Protein AF-0000000084924300 (afdb_homodimer)

Structure (mmCIF, N/CA/C/O backbone):
data_AF-0000000084924300-model_v1
#
loop_
_entity.id
_entity.type
_entity.pdbx_description
1 polymer 'NUDIX hydrolase'
#
loop_
_atom_site.group_PDB
_atom_site.id
_atom_site.type_symbol
_atom_site.label_atom_id
_atom_site.label_alt_id
_atom_site.label_comp_id
_atom_site.label_asym_id
_atom_site.label_entity_id
_atom_site.label_seq_id
_atom_site.pdbx_PDB_ins_code
_atom_site.Cartn_x
_atom_site.Cartn_y
_atom_site.Cartn_z
_atom_site.occupancy
_atom_site.B_iso_or_equiv
_atom_site.auth_seq_id
_atom_site.auth_comp_id
_atom_site.auth_asym_id
_atom_site.auth_atom_id
_atom_site.pdbx_PDB_model_num
ATOM 1 N N . MET A 1 1 ? 0.636 9.25 22.719 1 33.5 1 MET A N 1
ATOM 2 C CA . MET A 1 1 ? 1.332 8.766 21.531 1 33.5 1 MET A CA 1
ATOM 3 C C . MET A 1 1 ? 1.73 7.301 21.703 1 33.5 1 MET A C 1
ATOM 5 O O . MET A 1 1 ? 2.578 6.977 22.531 1 33.5 1 MET A O 1
ATOM 9 N N . SER A 1 2 ? 1.053 6.363 21.688 1 38.22 2 SER A N 1
ATOM 10 C CA . SER A 1 2 ? 1.502 5.012 22 1 38.22 2 SER A CA 1
ATOM 11 C C . SER A 1 2 ? 2.891 4.746 21.422 1 38.22 2 SER A C 1
ATOM 13 O O . SER A 1 2 ? 3.162 5.055 20.266 1 38.22 2 SER A O 1
ATOM 15 N N . THR A 1 3 ? 3.904 4.734 22.141 1 43.88 3 THR A N 1
ATOM 16 C CA . THR A 1 3 ? 5.348 4.566 22.031 1 43.88 3 THR A CA 1
ATOM 17 C C . THR A 1 3 ? 5.691 3.59 20.906 1 43.88 3 THR A C 1
ATOM 19 O O . THR A 1 3 ? 6.859 3.258 20.703 1 43.88 3 THR A O 1
ATOM 22 N N . HIS A 1 4 ? 4.879 2.398 20.656 1 53.84 4 HIS A N 1
ATOM 23 C CA . HIS A 1 4 ? 5.426 1.103 20.266 1 53.84 4 HIS A CA 1
ATOM 24 C C . HIS A 1 4 ? 5.777 1.069 18.781 1 53.84 4 HIS A C 1
ATOM 26 O O . HIS A 1 4 ? 4.918 0.806 17.953 1 53.84 4 HIS A O 1
ATOM 32 N N . ASP A 1 5 ? 6.809 1.787 18.578 1 69.75 5 ASP A N 1
ATOM 33 C CA . ASP A 1 5 ? 7.602 1.778 17.344 1 69.75 5 ASP A CA 1
ATOM 34 C C . ASP A 1 5 ? 7.805 0.354 16.844 1 69.75 5 ASP A C 1
ATOM 36 O O . ASP A 1 5 ? 8.766 0.082 16.109 1 69.75 5 ASP A O 1
ATOM 40 N N . SER A 1 6 ? 6.941 -0.448 17.344 1 84.62 6 SER A N 1
ATOM 41 C CA . SER A 1 6 ? 7.164 -1.834 16.953 1 84.62 6 SER A CA 1
ATOM 42 C C . SER A 1 6 ? 6.34 -2.193 15.719 1 84.62 6 SER A C 1
ATOM 44 O O . SER A 1 6 ? 5.184 -1.782 15.594 1 84.62 6 SER A O 1
ATOM 46 N N . PRO A 1 7 ? 6.949 -2.889 14.914 1 87.69 7 PRO A N 1
ATOM 47 C CA . PRO A 1 7 ? 6.18 -3.355 13.758 1 87.69 7 PRO A CA 1
ATOM 48 C C . PRO A 1 7 ? 4.961 -4.184 14.156 1 87.69 7 PRO A C 1
ATOM 50 O O . PRO A 1 7 ? 5.047 -5.02 15.062 1 87.69 7 PRO A O 1
ATOM 53 N N . VAL A 1 8 ? 3.848 -3.914 13.445 1 89.44 8 VAL A N 1
ATOM 54 C CA . VAL A 1 8 ? 2.656 -4.664 13.828 1 89.44 8 VAL A CA 1
ATOM 55 C C . VAL A 1 8 ? 1.998 -5.258 12.586 1 89.44 8 VAL A C 1
ATOM 57 O O . VAL A 1 8 ? 0.941 -5.887 12.68 1 89.44 8 VAL A O 1
ATOM 60 N N . HIS A 1 9 ? 2.6 -5.129 11.43 1 94 9 HIS A N 1
ATOM 61 C CA . HIS A 1 9 ? 1.961 -5.621 10.211 1 94 9 HIS A CA 1
ATOM 62 C C . HIS A 1 9 ? 2.893 -6.543 9.438 1 94 9 HIS A C 1
ATOM 64 O O . HIS A 1 9 ? 4.109 -6.34 9.422 1 94 9 HIS A O 1
ATOM 70 N N . ILE A 1 10 ? 2.285 -7.496 8.875 1 95.25 10 ILE A N 1
ATOM 71 C CA . ILE A 1 10 ? 2.893 -8.227 7.77 1 95.25 10 ILE A CA 1
ATOM 72 C C . ILE A 1 10 ? 2.537 -7.539 6.449 1 95.25 10 ILE A C 1
ATOM 74 O O . ILE A 1 10 ? 1.396 -7.117 6.25 1 95.25 10 ILE A O 1
ATOM 78 N N . VAL A 1 11 ? 3.475 -7.379 5.586 1 96.81 11 VAL A N 1
ATOM 79 C CA . VAL A 1 11 ? 3.213 -6.832 4.258 1 96.81 11 VAL A CA 1
ATOM 80 C C . VAL A 1 11 ? 3.375 -7.93 3.207 1 96.81 11 VAL A C 1
ATOM 82 O O . VAL A 1 11 ? 4.371 -8.656 3.211 1 96.81 11 VAL A O 1
ATOM 85 N N . VAL A 1 12 ? 2.367 -8.047 2.381 1 97.44 12 VAL A N 1
ATOM 86 C CA . VAL A 1 12 ? 2.35 -9.047 1.32 1 97.44 12 VAL A CA 1
ATOM 87 C C . VAL A 1 12 ? 2.189 -8.359 -0.035 1 97.44 12 VAL A C 1
ATOM 89 O O . VAL A 1 12 ? 1.492 -7.352 -0.148 1 97.44 12 VAL A O 1
ATOM 92 N N . VAL A 1 13 ? 2.859 -8.906 -1.002 1 98.38 13 VAL A N 1
ATOM 93 C CA . VAL A 1 13 ? 2.674 -8.453 -2.377 1 98.38 13 VAL A CA 1
ATOM 94 C C . VAL A 1 13 ? 2.266 -9.625 -3.26 1 98.38 13 VAL A C 1
ATOM 96 O O . VAL A 1 13 ? 2.703 -10.758 -3.041 1 98.38 13 VAL A O 1
ATOM 99 N N . GLY A 1 14 ? 1.393 -9.367 -4.199 1 98.38 14 GLY A N 1
ATOM 100 C CA . GLY A 1 14 ? 0.968 -10.336 -5.195 1 98.38 14 GLY A CA 1
ATOM 101 C C . GLY A 1 14 ? 0.693 -9.719 -6.551 1 98.38 14 GLY A C 1
ATOM 102 O O . GLY A 1 14 ? 0.642 -8.492 -6.68 1 98.38 14 GLY A O 1
ATOM 103 N N . CYS A 1 15 ? 0.548 -10.586 -7.555 1 98.31 15 CYS A N 1
ATOM 104 C CA . CYS A 1 15 ? 0.287 -9.984 -8.859 1 98.31 15 CYS A CA 1
ATOM 105 C C . CYS A 1 15 ? -0.467 -10.953 -9.766 1 98.31 15 CYS A C 1
ATOM 107 O O . CYS A 1 15 ? -0.275 -12.164 -9.68 1 98.31 15 CYS A O 1
ATOM 109 N N . LEU A 1 16 ? -1.29 -10.383 -10.547 1 98.81 16 LEU A N 1
ATOM 110 C CA . LEU A 1 16 ? -1.882 -11.062 -11.695 1 98.81 16 LEU A CA 1
ATOM 111 C C . LEU A 1 16 ? -0.973 -10.953 -12.914 1 98.81 16 LEU A C 1
ATOM 113 O O . LEU A 1 16 ? -0.741 -9.859 -13.43 1 98.81 16 LEU A O 1
ATOM 117 N N . ILE A 1 17 ? -0.487 -12.023 -13.352 1 98.88 17 ILE A N 1
ATOM 118 C CA . ILE A 1 17 ? 0.462 -12.07 -14.461 1 98.88 17 ILE A CA 1
ATOM 119 C C . ILE A 1 17 ? -0.244 -12.555 -15.727 1 98.88 17 ILE A C 1
ATOM 121 O O . ILE A 1 17 ? -0.905 -13.594 -15.719 1 98.88 17 ILE A O 1
ATOM 125 N N . ARG A 1 18 ? -0.077 -11.828 -16.781 1 98.81 18 ARG A N 1
ATOM 126 C CA . ARG A 1 18 ? -0.65 -12.219 -18.062 1 98.81 18 ARG A CA 1
ATOM 127 C C . ARG A 1 18 ? 0.443 -12.562 -19.062 1 98.81 18 ARG A C 1
ATOM 129 O O . ARG A 1 18 ? 1.481 -11.898 -19.109 1 98.81 18 ARG A O 1
ATOM 136 N N . ASN A 1 19 ? 0.17 -13.547 -19.891 1 98.5 19 ASN A N 1
ATOM 137 C CA . ASN A 1 19 ? 1.084 -13.844 -20.984 1 98.5 19 ASN A CA 1
ATOM 138 C C . ASN A 1 19 ? 0.568 -13.289 -22.312 1 98.5 19 ASN A C 1
ATOM 140 O O . ASN A 1 19 ? -0.444 -12.586 -22.344 1 98.5 19 ASN A O 1
ATOM 144 N N . GLY A 1 20 ? 1.307 -13.539 -23.344 1 97.44 20 GLY A N 1
ATOM 145 C CA . GLY A 1 20 ? 1.008 -12.984 -24.656 1 97.44 20 GLY A CA 1
ATOM 146 C C . GLY A 1 20 ? -0.315 -13.461 -25.219 1 97.44 20 GLY A C 1
ATOM 147 O O . GLY A 1 20 ? -0.863 -12.852 -26.141 1 97.44 20 GLY A O 1
ATOM 148 N N . LEU A 1 21 ? -0.909 -14.539 -24.734 1 97.81 21 LEU A N 1
ATOM 149 C CA . LEU A 1 21 ? -2.168 -15.094 -25.203 1 97.81 21 LEU A CA 1
ATOM 150 C C . LEU A 1 21 ? -3.34 -14.578 -24.375 1 97.81 21 LEU A C 1
ATOM 152 O O . LEU A 1 21 ? -4.488 -14.977 -24.594 1 97.81 21 LEU A O 1
ATOM 156 N N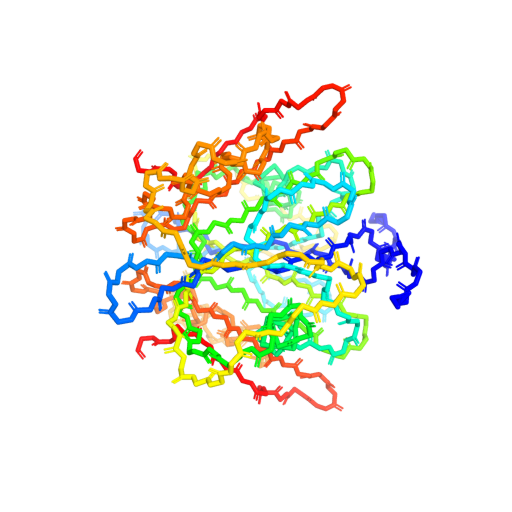 . GLY A 1 22 ? -3.035 -13.781 -23.344 1 97.56 22 GLY A N 1
ATOM 157 C CA . GLY A 1 22 ? -4.082 -13.234 -22.5 1 97.56 22 GLY A CA 1
ATOM 158 C C . GLY A 1 22 ? -4.438 -14.133 -21.328 1 97.56 22 GLY A C 1
ATOM 159 O O . GLY A 1 22 ? -5.367 -13.844 -20.578 1 97.56 22 GLY A O 1
ATOM 160 N N . GLU A 1 23 ? -3.713 -15.172 -21.156 1 98.69 23 GLU A N 1
ATOM 161 C CA . GLU A 1 23 ? -3.943 -16.062 -20.031 1 98.69 23 GLU A CA 1
ATOM 162 C C . GLU A 1 23 ? -3.32 -15.523 -18.75 1 98.69 23 GLU A C 1
ATOM 164 O O . GLU A 1 23 ? -2.387 -14.719 -18.797 1 98.69 23 GLU A O 1
ATOM 169 N N . ILE A 1 24 ? -3.867 -16.031 -17.641 1 98.81 24 ILE A N 1
ATOM 170 C CA . ILE A 1 24 ? -3.352 -15.562 -16.359 1 98.81 24 ILE A CA 1
ATOM 171 C C . ILE A 1 24 ? -2.656 -16.719 -15.641 1 98.81 24 ILE A C 1
ATOM 173 O O . ILE A 1 24 ? -3.057 -17.875 -15.773 1 98.81 24 ILE A O 1
ATOM 177 N N . LEU A 1 25 ? -1.643 -16.391 -14.859 1 98.81 25 LEU A N 1
ATOM 178 C CA . LEU A 1 25 ? -0.867 -17.391 -14.133 1 98.81 25 LEU A CA 1
ATOM 179 C C . LEU A 1 25 ? -1.417 -17.578 -12.719 1 98.81 25 LEU A C 1
ATOM 181 O O . LEU A 1 25 ? -1.56 -16.609 -11.969 1 98.81 25 LEU A O 1
ATOM 185 N N . LEU A 1 26 ? -1.758 -18.797 -12.414 1 98.75 26 LEU A N 1
ATOM 186 C CA . LEU A 1 26 ? -2.154 -19.141 -11.055 1 98.75 26 LEU A CA 1
ATOM 187 C C . LEU A 1 26 ? -1.24 -20.219 -10.484 1 98.75 26 LEU A C 1
ATOM 189 O O . LEU A 1 26 ? -0.659 -21.016 -11.234 1 98.75 26 LEU A O 1
ATOM 193 N N . ILE A 1 27 ? -1.096 -20.188 -9.219 1 98.62 27 ILE A N 1
ATOM 194 C CA . ILE A 1 27 ? -0.377 -21.219 -8.477 1 98.62 27 ILE A CA 1
ATOM 195 C C . ILE A 1 27 ? -1.325 -21.906 -7.5 1 98.62 27 ILE A C 1
ATOM 197 O O . ILE A 1 27 ? -2.309 -21.312 -7.055 1 98.62 27 ILE A O 1
ATOM 201 N N . ARG A 1 28 ? -1.019 -23.125 -7.168 1 97.69 28 ARG A N 1
ATOM 202 C CA . ARG A 1 28 ? -1.729 -23.828 -6.102 1 97.69 28 ARG A CA 1
ATOM 203 C C . ARG A 1 28 ? -0.877 -23.906 -4.836 1 97.69 28 ARG A C 1
ATOM 205 O O . ARG A 1 28 ? 0.058 -24.703 -4.758 1 97.69 28 ARG A O 1
ATOM 212 N N . HIS A 1 29 ? -1.227 -23.016 -3.871 1 95.19 29 HIS A N 1
ATOM 213 C CA . HIS A 1 29 ? -0.552 -23.109 -2.582 1 95.19 29 HIS A CA 1
ATOM 214 C C . HIS A 1 29 ? -0.934 -24.406 -1.859 1 95.19 29 HIS A C 1
ATOM 216 O O . HIS A 1 29 ? -2.102 -24.797 -1.865 1 95.19 29 HIS A O 1
ATOM 222 N N . HIS A 1 30 ? -0.036 -25.016 -1.182 1 91.31 30 HIS A N 1
ATOM 223 C CA . HIS A 1 30 ? -0.233 -26.344 -0.583 1 91.31 30 HIS A CA 1
ATOM 224 C C . HIS A 1 30 ? -1.305 -26.297 0.502 1 91.31 30 HIS A C 1
ATOM 226 O O . HIS A 1 30 ? -1.932 -27.312 0.803 1 91.31 30 HIS A O 1
ATOM 232 N N . LYS A 1 31 ? -1.605 -25.172 1.028 1 89.75 31 LYS A N 1
ATOM 233 C CA . LYS A 1 31 ? -2.604 -25.047 2.09 1 89.75 31 LYS A CA 1
ATOM 234 C C . LYS A 1 31 ? -3.811 -24.234 1.625 1 89.75 31 LYS A C 1
ATOM 236 O O . LYS A 1 31 ? -4.953 -24.625 1.879 1 89.75 31 LYS A O 1
ATOM 241 N N . ARG A 1 32 ? -3.637 -23.188 0.848 1 92.06 32 ARG A N 1
ATOM 242 C CA . ARG A 1 32 ? -4.672 -22.203 0.591 1 92.06 32 ARG A CA 1
ATOM 243 C C . ARG A 1 32 ? -5.367 -22.469 -0.741 1 92.06 32 ARG A C 1
ATOM 245 O O . ARG A 1 32 ? -6.414 -21.875 -1.029 1 92.06 32 ARG A O 1
ATOM 252 N N . GLY A 1 33 ? -4.801 -23.391 -1.535 1 95.75 33 GLY A N 1
ATOM 253 C CA . GLY A 1 33 ? -5.391 -23.656 -2.836 1 95.75 33 GLY A CA 1
ATOM 254 C C . GLY A 1 33 ? -4.922 -22.703 -3.918 1 95.75 33 GLY A C 1
ATOM 255 O O . GLY A 1 33 ? -3.824 -22.156 -3.834 1 95.75 33 GLY A O 1
ATOM 256 N N . TRP A 1 34 ? -5.715 -22.578 -4.973 1 98.06 34 TRP A N 1
ATOM 257 C CA . TRP A 1 34 ? -5.348 -21.781 -6.137 1 98.06 34 TRP A CA 1
ATOM 258 C C . TRP A 1 34 ? -5.418 -20.281 -5.824 1 98.06 34 TRP A C 1
ATOM 260 O O . TRP A 1 34 ? -6.387 -19.812 -5.219 1 98.06 34 TRP A O 1
ATOM 270 N N . GLU A 1 35 ? -4.43 -19.578 -6.238 1 98.25 35 GLU A N 1
ATOM 271 C CA . GLU A 1 35 ? -4.332 -18.141 -6.031 1 98.25 35 GLU A CA 1
ATOM 272 C C . GLU A 1 35 ? -3.314 -17.516 -6.98 1 98.25 35 GLU A C 1
ATOM 274 O O . GLU A 1 35 ? -2.615 -18.219 -7.707 1 98.25 35 GLU A O 1
ATOM 279 N N . ILE A 1 36 ? -3.285 -16.219 -6.996 1 98.56 36 ILE A N 1
ATOM 280 C CA . ILE A 1 36 ? -2.215 -15.539 -7.715 1 98.56 36 ILE A CA 1
ATOM 281 C C . ILE A 1 36 ? -0.896 -15.711 -6.965 1 98.56 36 ILE A C 1
ATOM 283 O O . ILE A 1 36 ? -0.888 -15.93 -5.754 1 98.56 36 ILE A O 1
ATOM 287 N N . PRO A 1 37 ? 0.244 -15.672 -7.695 1 98.31 37 PRO A N 1
ATOM 288 C CA . PRO A 1 37 ? 1.514 -15.656 -6.965 1 98.31 37 PRO A CA 1
ATOM 289 C C . PRO A 1 37 ? 1.621 -14.484 -5.996 1 98.31 37 PRO A C 1
ATOM 291 O O . PRO A 1 37 ? 1.279 -13.352 -6.352 1 98.31 37 PRO A O 1
ATOM 294 N N . GLN A 1 38 ? 2.057 -14.766 -4.832 1 97.69 38 GLN A N 1
ATOM 295 C CA . GLN A 1 38 ? 2.176 -13.734 -3.809 1 97.69 38 GLN A CA 1
ATOM 296 C C . GLN A 1 38 ? 3.098 -14.188 -2.68 1 97.69 38 GLN A C 1
ATOM 298 O O . GLN A 1 38 ? 3.373 -15.375 -2.535 1 97.69 38 GLN A O 1
ATOM 303 N N . GLY A 1 39 ? 3.564 -13.172 -1.87 1 96.5 39 GLY A N 1
ATOM 304 C CA . GLY A 1 39 ? 4.395 -13.523 -0.729 1 96.5 39 GLY A CA 1
ATOM 305 C C . GLY A 1 39 ? 4.754 -12.328 0.135 1 96.5 39 GLY A C 1
ATOM 306 O O . GLY A 1 39 ? 4.418 -11.188 -0.199 1 96.5 39 GLY A O 1
ATOM 307 N N . ARG A 1 40 ? 5.477 -12.609 1.198 1 96.44 40 ARG A N 1
ATOM 308 C CA . ARG A 1 40 ? 5.797 -11.594 2.195 1 96.44 40 ARG A CA 1
ATOM 309 C C . ARG A 1 40 ? 6.965 -10.719 1.733 1 96.44 40 ARG A C 1
ATOM 311 O O . ARG A 1 40 ? 7.918 -11.219 1.132 1 96.44 40 ARG A O 1
ATOM 318 N N . VAL A 1 41 ? 6.797 -9.461 2.053 1 96.81 41 VAL A N 1
ATOM 319 C CA . VAL A 1 41 ? 7.922 -8.547 1.884 1 96.81 41 VAL A CA 1
ATOM 320 C C . VAL A 1 41 ? 8.859 -8.648 3.086 1 96.81 41 VAL A C 1
ATOM 322 O O . VAL A 1 41 ? 8.422 -8.5 4.23 1 96.81 41 VAL A O 1
ATOM 325 N N . GLU A 1 42 ? 10.102 -8.914 2.871 1 94.44 42 GLU A N 1
ATOM 326 C CA . GLU A 1 42 ? 11.086 -9 3.951 1 94.44 42 GLU A CA 1
ATOM 327 C C . GLU A 1 42 ? 11.562 -7.617 4.375 1 94.44 42 GLU A C 1
ATOM 329 O O . GLU A 1 42 ? 11.492 -6.664 3.592 1 94.44 42 GLU A O 1
ATOM 334 N N . ALA A 1 43 ? 12.016 -7.551 5.59 1 90.88 43 ALA A N 1
ATOM 335 C CA . ALA A 1 43 ? 12.609 -6.293 6.027 1 90.88 43 ALA A CA 1
ATOM 336 C C . ALA A 1 43 ? 13.82 -5.93 5.16 1 90.88 43 ALA A C 1
ATOM 338 O O . ALA A 1 43 ? 14.633 -6.793 4.824 1 90.88 43 ALA A O 1
ATOM 339 N N . GLY A 1 44 ? 13.867 -4.613 4.715 1 90.19 44 GLY A N 1
ATOM 340 C CA . GLY A 1 44 ? 15.008 -4.16 3.93 1 90.19 44 GLY A CA 1
ATOM 341 C C . GLY A 1 44 ? 14.812 -4.344 2.438 1 90.19 44 GLY A C 1
ATOM 342 O O . GLY A 1 44 ? 15.711 -4.039 1.648 1 90.19 44 GLY A O 1
ATOM 343 N N . GLU A 1 45 ? 13.727 -4.805 2.096 1 93.25 45 GLU A N 1
ATOM 344 C CA . GLU A 1 45 ? 13.406 -5.066 0.695 1 93.25 45 GLU A CA 1
ATOM 345 C C . GLU A 1 45 ? 12.32 -4.129 0.19 1 93.25 45 GLU A C 1
ATOM 347 O O . GLU A 1 45 ? 11.344 -3.869 0.894 1 93.25 45 GLU A O 1
ATOM 352 N N . GLY A 1 46 ? 12.492 -3.582 -1.047 1 94.81 46 GLY A N 1
ATOM 353 C CA . GLY A 1 46 ? 11.398 -2.84 -1.656 1 94.81 46 GLY A CA 1
ATOM 354 C C . GLY A 1 46 ? 10.242 -3.727 -2.088 1 94.81 46 GLY A C 1
ATOM 355 O O . GLY A 1 46 ? 10.43 -4.922 -2.326 1 94.81 46 GLY A O 1
ATOM 356 N N . ILE A 1 47 ? 9.117 -3.156 -2.254 1 95.88 47 ILE A N 1
ATOM 357 C CA . ILE A 1 47 ? 7.922 -3.941 -2.529 1 95.88 47 ILE A CA 1
ATOM 358 C C . ILE A 1 47 ? 8.008 -4.543 -3.93 1 95.88 47 ILE A C 1
ATOM 360 O O . ILE A 1 47 ? 7.578 -5.68 -4.152 1 95.88 47 ILE A O 1
ATOM 364 N N . VAL A 1 48 ? 8.594 -3.854 -4.863 1 96.19 48 VAL A N 1
ATOM 365 C CA . VAL A 1 48 ? 8.695 -4.359 -6.227 1 96.19 48 VAL A CA 1
ATOM 366 C C . VAL A 1 48 ? 9.75 -5.465 -6.293 1 96.19 48 VAL A C 1
ATOM 368 O O . VAL A 1 48 ? 9.57 -6.461 -6.996 1 96.19 48 VAL A O 1
ATOM 371 N N . ASP A 1 49 ? 10.82 -5.25 -5.586 1 96.44 49 ASP A N 1
ATOM 372 C CA . ASP A 1 49 ? 11.836 -6.297 -5.5 1 96.44 49 ASP A CA 1
ATOM 373 C C . ASP A 1 49 ? 11.258 -7.57 -4.887 1 96.44 49 ASP A C 1
ATOM 375 O O . ASP A 1 49 ? 11.523 -8.672 -5.371 1 96.44 49 ASP A O 1
ATOM 379 N N . ALA A 1 50 ? 10.523 -7.398 -3.855 1 97.38 50 ALA A N 1
ATOM 380 C CA . ALA A 1 50 ? 9.859 -8.531 -3.225 1 97.38 50 ALA A CA 1
ATOM 381 C C . ALA A 1 50 ? 8.93 -9.234 -4.203 1 97.38 50 ALA A C 1
ATOM 383 O O . ALA A 1 50 ? 8.891 -10.469 -4.262 1 97.38 50 ALA A O 1
ATOM 384 N N . LEU A 1 51 ? 8.203 -8.445 -4.996 1 98 51 LEU A N 1
ATOM 385 C CA . LEU A 1 51 ? 7.277 -8.992 -5.98 1 98 51 LEU A CA 1
ATOM 386 C C . LEU A 1 51 ? 8.008 -9.883 -6.977 1 98 51 LEU A C 1
ATOM 388 O O . LEU A 1 51 ? 7.609 -11.031 -7.199 1 98 51 LEU A O 1
ATOM 392 N N . ARG A 1 52 ? 9.062 -9.375 -7.484 1 97.94 52 ARG A N 1
ATOM 393 C CA . ARG A 1 52 ? 9.852 -10.133 -8.453 1 97.94 52 ARG A CA 1
ATOM 394 C C . ARG A 1 52 ? 10.414 -11.406 -7.828 1 97.94 52 ARG A C 1
ATOM 396 O O . ARG A 1 52 ? 10.375 -12.477 -8.438 1 97.94 52 ARG A O 1
ATOM 403 N N . ARG A 1 53 ? 10.938 -11.266 -6.664 1 97.56 53 ARG A N 1
ATOM 404 C CA . ARG A 1 53 ? 11.531 -12.406 -5.98 1 97.56 53 ARG A CA 1
ATOM 405 C C . ARG A 1 53 ? 10.492 -13.492 -5.719 1 97.56 53 ARG A C 1
ATOM 407 O O . ARG A 1 53 ? 10.711 -14.664 -6.035 1 97.56 53 ARG A O 1
ATOM 414 N N . GLU A 1 54 ? 9.359 -13.125 -5.121 1 97.5 54 GLU A N 1
ATOM 415 C CA . GLU A 1 54 ? 8.32 -14.086 -4.773 1 97.5 54 GLU A CA 1
ATOM 416 C C . GLU A 1 54 ? 7.773 -14.781 -6.016 1 97.5 54 GLU A C 1
ATOM 418 O O . GLU A 1 54 ? 7.48 -15.977 -5.988 1 97.5 54 GLU A O 1
ATOM 423 N N . VAL A 1 55 ? 7.582 -14.047 -7.121 1 98.12 55 VAL A N 1
ATOM 424 C CA . VAL A 1 55 ? 7.094 -14.648 -8.359 1 98.12 55 VAL A CA 1
ATOM 425 C C . VAL A 1 55 ? 8.109 -15.672 -8.875 1 98.12 55 VAL A C 1
ATOM 427 O O . VAL A 1 55 ? 7.738 -16.797 -9.234 1 98.12 55 VAL A O 1
ATOM 430 N N . ARG A 1 56 ? 9.328 -15.266 -8.867 1 97.75 56 ARG A N 1
ATOM 431 C CA . ARG A 1 56 ? 10.367 -16.188 -9.32 1 97.75 56 ARG A CA 1
ATOM 432 C C . ARG A 1 56 ? 10.406 -17.438 -8.453 1 97.75 56 ARG A C 1
ATOM 434 O O . ARG A 1 56 ? 10.469 -18.562 -8.977 1 97.75 56 ARG A O 1
ATOM 441 N N . GLU A 1 57 ? 10.375 -17.281 -7.168 1 96.88 57 GLU A N 1
ATOM 442 C CA . GLU A 1 57 ? 10.445 -18.391 -6.227 1 96.88 57 GLU A CA 1
ATOM 443 C C . GLU A 1 57 ? 9.258 -19.328 -6.406 1 96.88 57 GLU A C 1
ATOM 445 O O . GLU A 1 57 ? 9.422 -20.562 -6.344 1 96.88 57 GLU A O 1
ATOM 450 N N . GLU A 1 58 ? 8.094 -18.781 -6.68 1 97.56 58 GLU A N 1
ATOM 451 C CA . GLU A 1 58 ? 6.875 -19.578 -6.66 1 97.56 58 GLU A CA 1
ATOM 452 C C . GLU A 1 58 ? 6.551 -20.125 -8.047 1 97.56 58 GLU A C 1
ATOM 454 O O . GLU A 1 58 ? 5.781 -21.078 -8.18 1 97.56 58 GLU A O 1
ATOM 459 N N . THR A 1 59 ? 7.098 -19.484 -9.117 1 98.12 59 THR A N 1
ATOM 460 C CA . THR A 1 59 ? 6.594 -19.844 -10.438 1 98.12 59 THR A CA 1
ATOM 461 C C . THR A 1 59 ? 7.746 -20.125 -11.398 1 98.12 59 THR A C 1
ATOM 463 O O . THR A 1 59 ? 7.547 -20.734 -12.453 1 98.12 59 THR A O 1
ATOM 466 N N . GLY A 1 60 ? 8.938 -19.594 -11.094 1 97.88 60 GLY A N 1
ATOM 467 C CA . GLY A 1 60 ? 10.094 -19.797 -11.961 1 97.88 60 GLY A CA 1
ATOM 468 C C . GLY A 1 60 ? 10.203 -18.75 -13.047 1 97.88 60 GLY A C 1
ATOM 469 O O . GLY A 1 60 ? 11.188 -18.719 -13.789 1 97.88 60 GLY A O 1
ATOM 470 N N . VAL A 1 61 ? 9.266 -17.828 -13.172 1 98.19 61 VAL A N 1
ATOM 471 C CA . VAL A 1 61 ? 9.281 -16.922 -14.305 1 98.19 61 VAL A CA 1
ATOM 472 C C . VAL A 1 61 ? 9.664 -15.516 -13.836 1 98.19 61 VAL A C 1
ATOM 474 O O . VAL A 1 61 ? 9.586 -15.211 -12.641 1 98.19 61 VAL A O 1
ATOM 477 N N . GLU A 1 62 ? 10.062 -14.688 -14.758 1 98.5 62 GLU A N 1
ATOM 478 C CA . GLU A 1 62 ? 10.289 -13.258 -14.57 1 98.5 62 GLU A CA 1
ATOM 479 C C . GLU A 1 62 ? 9.117 -12.445 -15.109 1 98.5 62 GLU A C 1
ATOM 481 O O . GLU A 1 62 ? 8.422 -12.875 -16.031 1 98.5 62 GLU A O 1
ATOM 486 N N . ILE A 1 63 ? 8.992 -11.289 -14.531 1 98.69 63 ILE A N 1
ATOM 487 C CA . ILE A 1 63 ? 7.84 -10.484 -14.93 1 98.69 63 ILE A CA 1
ATOM 488 C C . ILE A 1 63 ? 8.273 -9.047 -15.188 1 98.69 63 ILE A C 1
ATOM 490 O O . ILE A 1 63 ? 9.375 -8.641 -14.797 1 98.69 63 ILE A O 1
ATOM 494 N N . LYS A 1 64 ? 7.469 -8.336 -15.922 1 98.31 64 LYS A N 1
ATOM 495 C CA . LYS A 1 64 ? 7.461 -6.875 -15.984 1 98.31 64 LYS A CA 1
ATOM 496 C C . LYS A 1 64 ? 6.34 -6.293 -15.125 1 98.31 64 LYS A C 1
ATOM 498 O O . LYS A 1 64 ? 5.176 -6.297 -15.531 1 98.31 64 LYS A O 1
ATOM 503 N N . PRO A 1 65 ? 6.75 -5.805 -13.984 1 97.94 65 PRO A N 1
ATOM 504 C CA . PRO A 1 65 ? 5.711 -5.289 -13.094 1 97.94 65 PRO A CA 1
ATOM 505 C C . PRO A 1 65 ? 4.941 -4.117 -13.695 1 97.94 65 PRO A C 1
ATOM 507 O O . PRO A 1 65 ? 5.531 -3.268 -14.367 1 97.94 65 PRO A O 1
ATOM 510 N N . GLY A 1 66 ? 3.633 -4.129 -13.492 1 96.75 66 GLY A N 1
ATOM 511 C CA . GLY A 1 66 ? 2.748 -3.051 -13.898 1 96.75 66 GLY A CA 1
ATOM 512 C C . GLY A 1 66 ? 2.133 -2.307 -12.727 1 96.75 66 GLY A C 1
ATOM 513 O O . GLY A 1 66 ? 2.766 -2.154 -11.68 1 96.75 66 GLY A O 1
ATOM 514 N N . PRO A 1 67 ? 0.982 -1.784 -12.93 1 96.06 67 PRO A N 1
ATOM 515 C CA . PRO A 1 67 ? 0.403 -0.879 -11.93 1 96.06 67 PRO A CA 1
ATOM 516 C C . PRO A 1 67 ? -0.096 -1.611 -10.688 1 96.06 67 PRO A C 1
ATOM 518 O O . PRO A 1 67 ? -0.568 -2.748 -10.789 1 96.06 67 PRO A O 1
ATOM 521 N N . LEU A 1 68 ? 0.017 -0.964 -9.492 1 97.06 68 LEU A N 1
ATOM 522 C CA . LEU A 1 68 ? -0.749 -1.337 -8.312 1 97.06 68 LEU A CA 1
ATOM 523 C C . LEU A 1 68 ? -2.246 -1.196 -8.562 1 97.06 68 LEU A C 1
ATOM 525 O O . LEU A 1 68 ? -2.693 -0.189 -9.117 1 97.06 68 LEU A O 1
ATOM 529 N N . THR A 1 69 ? -3.062 -2.195 -8.164 1 96.19 69 THR A N 1
ATOM 530 C CA . THR A 1 69 ? -4.477 -2.168 -8.508 1 96.19 69 THR A CA 1
ATOM 531 C C . THR A 1 69 ? -5.34 -2.102 -7.25 1 96.19 69 THR A C 1
ATOM 533 O O . THR A 1 69 ? -6.457 -1.581 -7.285 1 96.19 69 THR A O 1
ATOM 536 N N . ALA A 1 70 ? -4.875 -2.684 -6.199 1 97 70 ALA A N 1
ATOM 537 C CA . ALA A 1 70 ? -5.668 -2.73 -4.973 1 97 70 ALA A CA 1
ATOM 538 C C . ALA A 1 70 ? -4.781 -2.932 -3.75 1 97 70 ALA A C 1
ATOM 540 O O . ALA A 1 70 ? -3.719 -3.551 -3.842 1 97 70 ALA A O 1
ATOM 541 N N . VAL A 1 71 ? -5.203 -2.418 -2.678 1 97.81 71 VAL A N 1
ATOM 542 C CA . VAL A 1 71 ? -4.617 -2.625 -1.357 1 97.81 71 VAL A CA 1
ATOM 543 C C . VAL A 1 71 ? -5.656 -3.238 -0.42 1 97.81 71 VAL A C 1
ATOM 545 O O . VAL A 1 71 ? -6.773 -2.732 -0.309 1 97.81 71 VAL A O 1
ATOM 548 N N . TRP A 1 72 ? -5.273 -4.344 0.229 1 97.44 72 TRP A N 1
ATOM 549 C CA . TRP A 1 72 ? -6.156 -5.039 1.157 1 97.44 72 TRP A CA 1
ATOM 550 C C . TRP A 1 72 ? -5.602 -4.992 2.576 1 97.44 72 TRP A C 1
ATOM 552 O O . TRP A 1 72 ? -4.504 -5.492 2.838 1 97.44 72 TRP A O 1
ATOM 562 N N . SER A 1 73 ? -6.352 -4.418 3.443 1 97.06 73 SER A N 1
ATOM 563 C CA . SER A 1 73 ? -6.004 -4.371 4.859 1 97.06 73 SER A CA 1
ATOM 564 C C . SER A 1 73 ? -6.746 -5.441 5.648 1 97.06 73 SER A C 1
ATOM 566 O O . SER A 1 73 ? -7.961 -5.359 5.824 1 97.06 73 SER A O 1
ATOM 568 N N . LYS A 1 74 ? -6.012 -6.418 6.113 1 96.75 74 LYS A N 1
ATOM 569 C CA . LYS A 1 74 ? -6.566 -7.422 7.02 1 96.75 74 LYS A CA 1
ATOM 570 C C . LYS A 1 74 ? -6.547 -6.93 8.461 1 96.75 74 LYS A C 1
ATOM 572 O O . LYS A 1 74 ? -5.477 -6.742 9.047 1 96.75 74 LYS A O 1
ATOM 577 N N . VAL A 1 75 ? -7.711 -6.848 9.031 1 95.75 75 VAL A N 1
ATOM 578 C CA . VAL A 1 75 ? -7.773 -6.266 10.367 1 95.75 75 VAL A CA 1
ATOM 579 C C . VAL A 1 75 ? -7.727 -7.375 11.414 1 95.75 75 VAL A C 1
ATOM 581 O O . VAL A 1 75 ? -7.508 -7.109 12.594 1 95.75 75 VAL A O 1
ATOM 584 N N . SER A 1 76 ? -8 -8.602 11.016 1 95.56 76 SER A N 1
ATOM 585 C CA . SER A 1 76 ? -7.84 -9.742 11.914 1 95.56 76 SER A CA 1
ATOM 586 C C . SER A 1 76 ? -6.367 -10.094 12.102 1 95.56 76 SER A C 1
ATOM 588 O O . SER A 1 76 ? -5.555 -9.891 11.195 1 95.56 76 SER A O 1
ATOM 590 N N . PRO A 1 77 ? -6.012 -10.625 13.242 1 92.44 77 PRO A N 1
ATOM 591 C CA . PRO A 1 77 ? -4.621 -11.039 13.445 1 92.44 77 PRO A CA 1
ATOM 592 C C . PRO A 1 77 ? -4.234 -12.234 12.586 1 92.44 77 PRO A C 1
ATOM 594 O O . PRO A 1 77 ? -5.051 -13.141 12.375 1 92.44 77 PRO A O 1
ATOM 597 N N . PRO A 1 78 ? -2.984 -12.25 12.266 1 93.25 78 PRO A N 1
ATOM 598 C CA . PRO A 1 78 ? -2.012 -11.156 12.273 1 93.25 78 PRO A CA 1
ATOM 599 C C . PRO A 1 78 ? -2.357 -10.055 11.273 1 93.25 78 PRO A C 1
ATOM 601 O O . PRO A 1 78 ? -2.637 -10.344 10.102 1 93.25 78 PRO A O 1
ATOM 604 N N . ALA A 1 79 ? -2.326 -8.812 11.672 1 94 79 ALA A N 1
ATOM 605 C CA . ALA A 1 79 ? -2.613 -7.68 10.797 1 94 79 ALA A CA 1
ATOM 606 C C . ALA A 1 79 ? -1.696 -7.688 9.578 1 94 79 ALA A C 1
ATOM 608 O O . ALA A 1 79 ? -0.485 -7.879 9.703 1 94 79 ALA A O 1
ATOM 609 N N . SER A 1 80 ? -2.312 -7.504 8.414 1 96.25 80 SER A N 1
ATOM 610 C CA . SER A 1 80 ? -1.54 -7.582 7.18 1 96.25 80 SER A CA 1
ATOM 611 C C . SER A 1 80 ? -2.012 -6.543 6.168 1 96.25 80 SER A C 1
ATOM 613 O O . SER A 1 80 ? -3.176 -6.145 6.18 1 96.25 80 SER A O 1
ATOM 615 N N . LEU A 1 81 ? -1.118 -6.105 5.453 1 97.31 81 LEU A N 1
ATOM 616 C CA . LEU A 1 81 ? -1.392 -5.273 4.289 1 97.31 81 LEU A CA 1
ATOM 617 C C . LEU A 1 81 ? -0.957 -5.969 3.006 1 97.31 81 LEU A C 1
ATOM 619 O O . LEU A 1 81 ? 0.211 -6.34 2.859 1 97.31 81 LEU A O 1
ATOM 623 N N . ILE A 1 82 ? -1.892 -6.164 2.096 1 97.81 82 ILE A N 1
ATOM 624 C CA . ILE A 1 82 ? -1.628 -6.875 0.85 1 97.81 82 ILE A CA 1
ATOM 625 C C . ILE A 1 82 ? -1.722 -5.91 -0.329 1 97.81 82 ILE A C 1
ATOM 627 O O . ILE A 1 82 ? -2.764 -5.285 -0.547 1 97.81 82 ILE A O 1
ATOM 631 N N . LEU A 1 83 ? -0.665 -5.754 -1.049 1 98.38 83 LEU A N 1
ATOM 632 C CA . LEU A 1 83 ? -0.626 -4.965 -2.275 1 98.38 83 LEU A CA 1
ATOM 633 C C . LEU A 1 83 ? -0.662 -5.867 -3.504 1 98.38 83 LEU A C 1
ATOM 635 O O . LEU A 1 83 ? 0.172 -6.766 -3.643 1 98.38 83 LEU A O 1
ATOM 639 N N . THR A 1 84 ? -1.6 -5.621 -4.363 1 98.5 84 THR A N 1
ATOM 640 C CA . THR A 1 84 ? -1.735 -6.461 -5.547 1 98.5 84 THR A CA 1
ATOM 641 C C . THR A 1 84 ? -1.482 -5.652 -6.816 1 98.5 84 THR A C 1
ATOM 643 O O . THR A 1 84 ? -1.979 -4.531 -6.953 1 98.5 84 THR A O 1
ATOM 646 N N . PHE A 1 85 ? -0.719 -6.246 -7.723 1 98.5 85 PHE A N 1
ATOM 647 C CA . PHE A 1 85 ? -0.26 -5.594 -8.945 1 98.5 85 PHE A CA 1
ATOM 648 C C . PHE A 1 85 ? -0.701 -6.371 -10.172 1 98.5 85 PHE A C 1
ATOM 650 O O . PHE A 1 85 ? -1.042 -7.555 -10.078 1 98.5 85 PHE A O 1
ATOM 657 N N . LEU A 1 86 ? -0.712 -5.66 -11.305 1 98.19 86 LEU A N 1
ATOM 658 C CA . LEU A 1 86 ? -0.674 -6.336 -12.594 1 98.19 86 LEU A CA 1
ATOM 659 C C . LEU A 1 86 ? 0.764 -6.527 -13.07 1 98.19 86 LEU A C 1
ATOM 661 O O . LEU A 1 86 ? 1.662 -5.793 -12.648 1 98.19 86 LEU A O 1
ATOM 665 N N . ALA A 1 87 ? 0.946 -7.527 -13.867 1 98.62 87 ALA A N 1
ATOM 666 C CA . ALA A 1 87 ? 2.258 -7.734 -14.477 1 98.62 87 ALA A CA 1
ATOM 667 C C . ALA A 1 87 ? 2.135 -8.492 -15.797 1 98.62 87 ALA A C 1
ATOM 669 O O . ALA A 1 87 ? 1.138 -9.18 -16.031 1 98.62 87 ALA A O 1
ATOM 670 N N . ASP A 1 88 ? 3.141 -8.32 -16.578 1 98.69 88 ASP A N 1
ATOM 671 C CA . ASP A 1 88 ? 3.262 -9.109 -17.797 1 98.69 88 ASP A CA 1
ATOM 672 C C . ASP A 1 88 ? 4.352 -10.172 -17.656 1 98.69 88 ASP A C 1
ATOM 674 O O . ASP A 1 88 ? 5.406 -9.914 -17.078 1 98.69 88 ASP A O 1
ATOM 678 N N . TYR A 1 89 ? 4.035 -11.305 -18.203 1 98.69 89 TYR A N 1
ATOM 679 C CA . TYR A 1 89 ? 5.082 -12.312 -18.344 1 98.69 89 TYR A CA 1
ATOM 680 C C . TYR A 1 89 ? 6.242 -11.781 -19.172 1 98.69 89 TYR A C 1
ATOM 682 O O . TYR A 1 89 ? 6.031 -11.156 -20.219 1 98.69 89 TYR A O 1
ATOM 690 N N . ALA A 1 90 ? 7.43 -11.977 -18.719 1 98.5 90 ALA A N 1
ATOM 691 C CA . ALA A 1 90 ? 8.609 -11.516 -19.438 1 98.5 90 ALA A CA 1
ATOM 692 C C . ALA A 1 90 ? 9.367 -12.695 -20.062 1 98.5 90 ALA A C 1
ATOM 694 O O . ALA A 1 90 ? 9.5 -12.773 -21.281 1 98.5 90 ALA A O 1
ATOM 695 N N . GLU A 1 91 ? 9.812 -13.625 -19.172 1 98.19 91 GLU A N 1
ATOM 696 C CA . GLU A 1 91 ? 10.562 -14.797 -19.641 1 98.19 91 GLU A CA 1
ATOM 697 C C . GLU A 1 91 ? 10.586 -15.891 -18.562 1 98.19 91 GLU A C 1
ATOM 699 O O . GLU A 1 91 ? 10.102 -15.688 -17.453 1 98.19 91 GLU A O 1
ATOM 704 N N . GLY A 1 92 ? 11.109 -17.062 -19 1 97.69 92 GLY A N 1
ATOM 705 C CA . GLY A 1 92 ? 11.25 -18.188 -18.078 1 97.69 92 GLY A CA 1
ATOM 706 C C . GLY A 1 92 ? 10.266 -19.297 -18.344 1 97.69 92 GLY A C 1
ATOM 707 O O . GLY A 1 92 ? 9.406 -19.188 -19.219 1 97.69 92 GLY A O 1
ATOM 708 N N . GLU A 1 93 ? 10.516 -20.359 -17.594 1 97.5 93 GLU A N 1
ATOM 709 C CA . GLU A 1 93 ? 9.641 -21.531 -17.656 1 97.5 93 GLU A CA 1
ATOM 710 C C . GLU A 1 93 ? 9.023 -21.828 -16.297 1 97.5 93 GLU A C 1
ATOM 712 O O . GLU A 1 93 ? 9.688 -21.703 -15.266 1 97.5 93 GLU A O 1
ATOM 717 N N . LEU A 1 94 ? 7.781 -22.156 -16.391 1 97.88 94 LEU A N 1
ATOM 718 C CA . LEU A 1 94 ? 7.102 -22.484 -15.141 1 97.88 94 LEU A CA 1
ATOM 719 C C . LEU A 1 94 ? 7.832 -23.609 -14.414 1 97.88 94 LEU A C 1
ATOM 721 O O . LEU A 1 94 ? 8.195 -24.625 -15.023 1 97.88 94 LEU A O 1
ATOM 725 N N . ALA A 1 95 ? 8 -23.453 -13.141 1 97.31 95 ALA A N 1
ATOM 726 C CA . ALA A 1 95 ? 8.664 -24.453 -12.305 1 97.31 95 ALA A CA 1
ATOM 727 C C . ALA A 1 95 ? 7.945 -24.609 -10.969 1 97.31 95 ALA A C 1
ATOM 729 O O . ALA A 1 95 ? 7.949 -23.703 -10.141 1 97.31 95 ALA A O 1
ATOM 730 N N . PRO A 1 96 ? 7.391 -25.766 -10.734 1 94.31 96 PRO A N 1
ATOM 731 C CA . PRO A 1 96 ? 6.746 -25.984 -9.438 1 94.31 96 PRO A CA 1
ATOM 732 C C . PRO A 1 96 ? 7.746 -26.016 -8.281 1 94.31 96 PRO A C 1
ATOM 734 O O . PRO A 1 96 ? 8.945 -26.188 -8.5 1 94.31 96 PRO A O 1
ATOM 737 N N . SER A 1 97 ? 7.289 -25.719 -7.082 1 91.62 97 SER A N 1
ATOM 738 C CA . SER A 1 97 ? 8.055 -25.797 -5.844 1 91.62 97 SER A CA 1
ATOM 739 C C . SER A 1 97 ? 7.27 -26.547 -4.766 1 91.62 97 SER A C 1
ATOM 741 O O . SER A 1 97 ? 6.102 -26.891 -4.965 1 91.62 97 SER A O 1
ATOM 743 N N . ASP A 1 98 ? 7.945 -26.844 -3.656 1 90 98 ASP A N 1
ATOM 744 C CA . ASP A 1 98 ? 7.266 -27.5 -2.545 1 90 98 ASP A CA 1
ATOM 745 C C . ASP A 1 98 ? 6.105 -26.641 -2.033 1 90 98 ASP A C 1
ATOM 747 O O . ASP A 1 98 ? 5.059 -27.172 -1.658 1 90 98 ASP A O 1
ATOM 751 N N . GLU A 1 99 ? 6.23 -25.391 -2.08 1 90.38 99 GLU A N 1
ATOM 752 C CA . GLU A 1 99 ? 5.207 -24.453 -1.616 1 90.38 99 GLU A CA 1
ATOM 753 C C . GLU A 1 99 ? 4.09 -24.312 -2.646 1 90.38 99 GLU A C 1
ATOM 755 O O . GLU A 1 99 ? 2.934 -24.078 -2.287 1 90.38 99 GLU A O 1
ATOM 760 N N . THR A 1 100 ? 4.426 -24.453 -3.848 1 94.88 100 THR A N 1
ATOM 761 C CA . THR A 1 100 ? 3.498 -24.328 -4.965 1 94.88 100 THR A CA 1
ATOM 762 C C . THR A 1 100 ? 3.656 -25.5 -5.934 1 94.88 100 THR A C 1
ATOM 764 O O . THR A 1 100 ? 4.211 -25.344 -7.02 1 94.88 100 THR A O 1
ATOM 767 N N . PRO A 1 101 ? 3.043 -26.609 -5.555 1 95.94 101 PRO A N 1
ATOM 768 C CA . PRO A 1 101 ? 3.279 -27.844 -6.309 1 95.94 101 PRO A CA 1
ATOM 769 C C . PRO A 1 101 ? 2.654 -27.812 -7.699 1 95.94 101 PRO A C 1
ATOM 771 O O . PRO A 1 101 ? 3.061 -28.578 -8.578 1 95.94 101 PRO A O 1
ATOM 774 N N . GLU A 1 102 ? 1.651 -27.016 -7.895 1 97.56 102 GLU A N 1
ATOM 775 C CA . GLU A 1 102 ? 1.005 -26.859 -9.195 1 97.56 102 GLU A CA 1
ATOM 776 C C . GLU A 1 102 ? 0.916 -25.391 -9.602 1 97.56 102 GLU A C 1
ATOM 778 O O . GLU A 1 102 ? 0.738 -24.516 -8.75 1 97.56 102 GLU A O 1
ATOM 783 N N . LEU A 1 103 ? 1.088 -25.188 -10.891 1 98.12 103 LEU A N 1
ATOM 784 C CA . LEU A 1 103 ? 0.884 -23.875 -11.484 1 98.12 103 LEU A CA 1
ATOM 785 C C . LEU A 1 103 ? 0.56 -23.984 -12.969 1 98.12 103 LEU A C 1
ATOM 787 O O . LEU A 1 103 ? 0.824 -25.031 -13.586 1 98.12 103 LEU A O 1
ATOM 791 N N . GLY A 1 104 ? -0.041 -22.922 -13.477 1 98.19 104 GLY A N 1
ATOM 792 C CA . GLY A 1 104 ? -0.406 -22.984 -14.883 1 98.19 104 GLY A CA 1
ATOM 793 C C . GLY A 1 104 ? -1.039 -21.703 -15.391 1 98.19 104 GLY A C 1
ATOM 794 O O . GLY A 1 104 ? -1.368 -20.812 -14.602 1 98.19 104 GLY A O 1
ATOM 795 N N . TRP A 1 105 ? -1.081 -21.641 -16.688 1 98.69 105 TRP A N 1
ATOM 796 C CA . TRP A 1 105 ? -1.787 -20.562 -17.375 1 98.69 105 TRP A CA 1
ATOM 797 C C . TRP A 1 105 ? -3.252 -20.922 -17.594 1 98.69 105 TRP A C 1
ATOM 799 O O . TRP A 1 105 ? -3.562 -22.016 -18.094 1 98.69 105 TRP A O 1
ATOM 809 N N . PHE A 1 106 ? -4.102 -19.984 -17.234 1 98.69 106 PHE A N 1
ATOM 810 C CA . PHE A 1 106 ? -5.539 -20.203 -17.359 1 98.69 106 PHE A CA 1
ATOM 811 C C . PHE A 1 106 ? -6.211 -19.016 -18.031 1 98.69 106 PHE A C 1
ATOM 813 O O . PHE A 1 106 ? -5.727 -17.875 -17.938 1 98.69 106 PHE A O 1
ATOM 820 N N . SER A 1 107 ? -7.387 -19.297 -18.719 1 98.5 107 SER A N 1
ATOM 821 C CA . SER A 1 107 ? -8.234 -18.156 -19.078 1 98.5 107 SER A CA 1
ATOM 822 C C . SER A 1 107 ? -8.766 -17.453 -17.828 1 98.5 107 SER A C 1
ATOM 824 O O . SER A 1 107 ? -8.781 -18.016 -16.75 1 98.5 107 SER A O 1
ATOM 826 N N . GLU A 1 108 ? -9.133 -16.203 -18 1 97.75 108 GLU A N 1
ATOM 827 C CA . GLU A 1 108 ? -9.695 -15.469 -16.875 1 97.75 108 GLU A CA 1
ATOM 828 C C . GLU A 1 108 ? -10.875 -16.219 -16.266 1 97.75 108 GLU A C 1
ATOM 830 O O . GLU A 1 108 ? -10.992 -16.312 -15.031 1 97.75 108 GLU A O 1
ATOM 835 N N . ARG A 1 109 ? -11.688 -16.766 -17.125 1 97.25 109 ARG A N 1
ATOM 836 C CA . ARG A 1 109 ? -12.867 -17.484 -16.672 1 97.25 109 ARG A CA 1
ATOM 837 C C . ARG A 1 109 ? -12.484 -18.719 -15.859 1 97.25 109 ARG A C 1
ATOM 839 O O . ARG A 1 109 ? -12.992 -18.922 -14.758 1 97.25 109 ARG A O 1
ATOM 846 N N . GLU A 1 110 ? -11.656 -19.531 -16.391 1 97.69 110 GLU A N 1
ATOM 847 C CA . GLU A 1 110 ? -11.188 -20.734 -15.703 1 97.69 110 GLU A CA 1
ATOM 848 C C . GLU A 1 110 ? -10.539 -20.375 -14.367 1 97.69 110 GLU A C 1
ATOM 850 O O . GLU A 1 110 ? -10.75 -21.062 -13.367 1 97.69 110 GLU A O 1
ATOM 855 N N . GLY A 1 111 ? -9.719 -19.344 -14.383 1 97.75 111 GLY A N 1
ATOM 856 C CA . GLY A 1 111 ? -9.023 -18.922 -13.18 1 97.75 111 GLY A CA 1
ATOM 857 C C . GLY A 1 111 ? -9.961 -18.562 -12.047 1 97.75 111 GLY A C 1
ATOM 858 O O . GLY A 1 111 ? -9.766 -19 -10.906 1 97.75 111 GLY A O 1
ATOM 859 N N . VAL A 1 112 ? -10.969 -17.766 -12.383 1 97.38 112 VAL A N 1
ATOM 860 C CA . VAL A 1 112 ? -11.922 -17.328 -11.375 1 97.38 112 VAL A CA 1
ATOM 861 C C . VAL A 1 112 ? -12.641 -18.547 -10.789 1 97.38 112 VAL A C 1
ATOM 863 O O . VAL A 1 112 ? -12.898 -18.594 -9.578 1 97.38 112 VAL A O 1
ATOM 866 N N . GLU A 1 113 ? -12.93 -19.547 -11.578 1 97.25 113 GLU A N 1
ATOM 867 C CA . GLU A 1 113 ? -13.617 -20.75 -11.133 1 97.25 113 GLU A CA 1
ATOM 868 C C . GLU A 1 113 ? -12.727 -21.609 -10.242 1 97.25 113 GLU A C 1
ATOM 870 O O . GLU A 1 113 ? -13.203 -22.266 -9.32 1 97.25 113 GLU A O 1
ATOM 875 N N . LEU A 1 114 ? -11.492 -21.578 -10.516 1 97.69 114 LEU A N 1
ATOM 876 C CA . LEU A 1 114 ? -10.523 -22.406 -9.812 1 97.69 114 LEU A CA 1
ATOM 877 C C . LEU A 1 114 ? -10.289 -21.891 -8.391 1 97.69 114 LEU A C 1
ATOM 879 O O . LEU A 1 114 ? -10.078 -22.672 -7.469 1 97.69 114 LEU A O 1
ATOM 883 N N . VAL A 1 115 ? -10.297 -20.578 -8.219 1 97.44 115 VAL A N 1
ATOM 884 C CA . VAL A 1 115 ? -10.008 -19.953 -6.926 1 97.44 115 VAL A CA 1
ATOM 885 C C . VAL A 1 115 ? -11.211 -20.109 -6 1 97.44 115 VAL A C 1
ATOM 887 O O . VAL A 1 115 ? -12.234 -19.453 -6.191 1 97.44 115 VAL A O 1
ATOM 890 N N . ALA A 1 116 ? -11.062 -20.875 -4.973 1 93.38 116 ALA A N 1
ATOM 891 C CA . ALA A 1 116 ? -12.195 -21.281 -4.148 1 93.38 116 ALA A CA 1
ATOM 892 C C . ALA A 1 116 ? -12.375 -20.359 -2.951 1 93.38 116 ALA A C 1
ATOM 894 O O . ALA A 1 116 ? -13.5 -20.031 -2.572 1 93.38 116 ALA A O 1
ATOM 895 N N . HIS A 1 117 ? -11.258 -19.969 -2.33 1 93.12 117 HIS A N 1
ATOM 896 C CA . HIS A 1 117 ? -11.359 -19.156 -1.12 1 93.12 117 HIS A CA 1
ATOM 897 C C . HIS A 1 117 ? -11.938 -17.781 -1.425 1 93.12 117 HIS A C 1
ATOM 899 O O . HIS A 1 117 ? -11.461 -17.094 -2.322 1 93.12 117 HIS A O 1
ATOM 905 N N . PRO A 1 118 ? -12.891 -17.359 -0.702 1 94.5 118 PRO A N 1
ATOM 906 C CA . PRO A 1 118 ? -13.617 -16.125 -1.033 1 94.5 118 PRO A CA 1
ATOM 907 C C . PRO A 1 118 ? -12.703 -14.906 -1.072 1 94.5 118 PRO A C 1
ATOM 909 O O . PRO A 1 118 ? -12.828 -14.062 -1.967 1 94.5 118 PRO A O 1
ATOM 912 N N . VAL A 1 119 ? -11.844 -14.75 -0.122 1 94.62 119 VAL A N 1
ATOM 913 C CA . VAL A 1 119 ? -10.977 -13.578 -0.092 1 94.62 119 VAL A CA 1
ATOM 914 C C . VAL A 1 119 ? -10.047 -13.586 -1.308 1 94.62 119 VAL A C 1
ATOM 916 O O . VAL A 1 119 ? -9.781 -12.539 -1.9 1 94.62 119 VAL A O 1
ATOM 919 N N . THR A 1 120 ? -9.562 -14.734 -1.664 1 96.25 120 THR A N 1
ATOM 920 C CA . THR A 1 120 ? -8.68 -14.867 -2.816 1 96.25 120 THR A CA 1
ATOM 921 C C . THR A 1 120 ? -9.43 -14.578 -4.113 1 96.25 120 THR A C 1
ATOM 923 O O . THR A 1 120 ? -8.883 -13.969 -5.031 1 96.25 120 THR A O 1
ATOM 926 N N . ARG A 1 121 ? -10.617 -15.016 -4.117 1 96.25 121 ARG A N 1
ATOM 927 C CA . ARG A 1 121 ? -11.445 -14.766 -5.289 1 96.25 121 ARG A CA 1
ATOM 928 C C . ARG A 1 121 ? -11.734 -13.273 -5.441 1 96.25 121 ARG A C 1
ATOM 930 O O . ARG A 1 121 ? -11.664 -12.734 -6.551 1 96.25 121 ARG A O 1
ATOM 937 N N . ASP A 1 122 ? -12.094 -12.617 -4.383 1 96.69 122 ASP A N 1
ATOM 938 C CA . ASP A 1 122 ? -12.328 -11.18 -4.426 1 96.69 122 ASP A CA 1
ATOM 939 C C . ASP A 1 122 ? -11.086 -10.43 -4.891 1 96.69 122 ASP A C 1
ATOM 941 O O . ASP A 1 122 ? -11.18 -9.453 -5.645 1 96.69 122 ASP A O 1
ATOM 945 N N . ARG A 1 123 ? -9.945 -10.867 -4.445 1 97.31 123 ARG A N 1
ATOM 946 C CA . ARG A 1 123 ? -8.688 -10.258 -4.871 1 97.31 123 ARG A CA 1
ATOM 947 C C . ARG A 1 123 ? -8.477 -10.43 -6.371 1 97.31 123 ARG A C 1
ATOM 949 O O . ARG A 1 123 ? -8.117 -9.477 -7.066 1 97.31 123 ARG A O 1
ATOM 956 N N . LEU A 1 124 ? -8.711 -11.625 -6.809 1 98.12 124 LEU A N 1
ATOM 957 C CA . LEU A 1 124 ? -8.57 -11.906 -8.234 1 98.12 124 LEU A CA 1
ATOM 958 C C . LEU A 1 124 ? -9.531 -11.047 -9.055 1 98.12 124 LEU A C 1
ATOM 960 O O . LEU A 1 124 ? -9.141 -10.469 -10.07 1 98.12 124 LEU A O 1
ATOM 964 N N . ARG A 1 125 ? -10.734 -10.914 -8.617 1 96.5 125 ARG A N 1
ATOM 965 C CA . ARG A 1 125 ? -11.734 -10.117 -9.328 1 96.5 125 ARG A CA 1
ATOM 966 C C . ARG A 1 125 ? 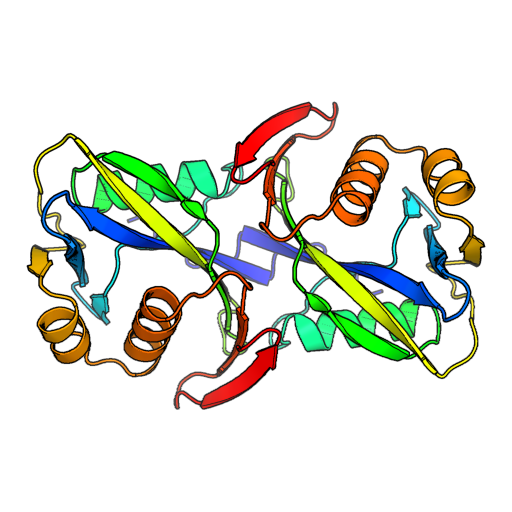-11.336 -8.648 -9.359 1 96.5 125 ARG A C 1
ATOM 968 O O . ARG A 1 125 ? -11.492 -7.98 -10.383 1 96.5 125 ARG A O 1
ATOM 975 N N . ALA A 1 126 ? -10.875 -8.164 -8.234 1 96.19 126 ALA A N 1
ATOM 976 C CA . ALA A 1 126 ? -10.43 -6.77 -8.195 1 96.19 126 ALA A CA 1
ATOM 977 C C . ALA A 1 126 ? -9.32 -6.52 -9.219 1 96.19 126 ALA A C 1
ATOM 979 O O . ALA A 1 126 ? -9.281 -5.465 -9.852 1 96.19 126 ALA A O 1
ATOM 980 N N . LEU A 1 127 ? -8.445 -7.473 -9.359 1 97.75 127 LEU A N 1
ATOM 981 C CA . LEU A 1 127 ? -7.355 -7.375 -10.32 1 97.75 127 LEU A CA 1
ATOM 982 C C . LEU A 1 127 ? -7.883 -7.387 -11.75 1 97.75 127 LEU A C 1
ATOM 984 O O . LEU A 1 127 ? -7.469 -6.574 -12.578 1 97.75 127 LEU A O 1
ATOM 988 N N . LEU A 1 128 ? -8.805 -8.281 -11.992 1 97.19 128 LEU A N 1
ATOM 989 C CA . LEU A 1 128 ? -9.359 -8.445 -13.328 1 97.19 128 LEU A CA 1
ATOM 990 C C . LEU A 1 128 ? -10.188 -7.23 -13.727 1 97.19 128 LEU A C 1
ATOM 992 O O . LEU A 1 128 ? -10.242 -6.867 -14.906 1 97.19 128 LEU A O 1
ATOM 996 N N . ASP A 1 129 ? -10.75 -6.57 -12.773 1 94.56 129 ASP A N 1
ATOM 997 C CA . ASP A 1 129 ? -11.688 -5.48 -13.031 1 94.56 129 ASP A CA 1
ATOM 998 C C . ASP A 1 129 ? -10.977 -4.125 -12.977 1 94.56 129 ASP A C 1
ATOM 1000 O O . ASP A 1 129 ? -11.617 -3.082 -13.148 1 94.56 129 ASP A O 1
ATOM 1004 N N . TYR A 1 130 ? -9.758 -4.094 -12.734 1 93.75 130 TYR A N 1
ATOM 1005 C CA . TYR A 1 130 ? -9.039 -2.836 -12.578 1 93.75 130 TYR A CA 1
ATOM 1006 C C . TYR A 1 130 ? -9.258 -1.935 -13.789 1 93.75 130 TYR A C 1
ATOM 1008 O O . TYR A 1 130 ? -9.023 -2.348 -14.93 1 93.75 130 TYR A O 1
ATOM 1016 N N . SER A 1 131 ? -9.648 -0.65 -13.461 1 89.5 131 SER A N 1
ATOM 1017 C CA . SER A 1 131 ? -9.969 0.292 -14.531 1 89.5 131 SER A CA 1
ATOM 1018 C C . SER A 1 131 ? -9.164 1.576 -14.398 1 89.5 131 SER A C 1
ATOM 1020 O O . SER A 1 131 ? -9.461 2.578 -15.047 1 89.5 131 SER A O 1
ATOM 1022 N N . GLY A 1 132 ? -8.164 1.626 -13.523 1 87.44 132 GLY A N 1
ATOM 1023 C CA . GLY A 1 132 ? -7.32 2.807 -13.453 1 87.44 132 GLY A CA 1
ATOM 1024 C C . GLY A 1 132 ? -7.242 3.404 -12.062 1 87.44 132 GLY A C 1
ATOM 1025 O O . GLY A 1 132 ? -6.34 4.195 -11.773 1 87.44 132 GLY A O 1
ATOM 1026 N N . THR A 1 133 ? -8.172 3.158 -11.211 1 88.38 133 THR A N 1
ATOM 1027 C CA . THR A 1 133 ? -8.148 3.662 -9.844 1 88.38 133 THR A CA 1
ATOM 1028 C C . THR A 1 133 ? -7.844 2.539 -8.852 1 88.38 133 THR A C 1
ATOM 1030 O O . THR A 1 133 ? -8.461 1.472 -8.914 1 88.38 133 THR A O 1
ATOM 1033 N N . VAL A 1 134 ? -6.926 2.834 -7.973 1 94.75 134 VAL A N 1
ATOM 1034 C CA . VAL A 1 134 ? -6.574 1.816 -6.988 1 94.75 134 VAL A CA 1
ATOM 1035 C C . VAL A 1 134 ? -7.676 1.707 -5.938 1 94.75 134 VAL A C 1
ATOM 1037 O O . VAL A 1 134 ? -8.094 2.715 -5.367 1 94.75 134 VAL A O 1
ATOM 1040 N N . ALA A 1 135 ? -8.102 0.513 -5.715 1 95.38 135 ALA A N 1
ATOM 1041 C CA . ALA A 1 135 ? -9.094 0.26 -4.672 1 95.38 135 ALA A CA 1
ATOM 1042 C C . ALA A 1 135 ? -8.422 -0.12 -3.357 1 95.38 135 ALA A C 1
ATOM 1044 O O . ALA A 1 135 ? -7.422 -0.843 -3.35 1 95.38 135 ALA A O 1
ATOM 1045 N N . CYS A 1 136 ? -8.969 0.348 -2.283 1 96.81 136 CYS A N 1
ATOM 1046 C CA . CYS A 1 136 ? -8.539 -0.031 -0.943 1 96.81 136 CYS A CA 1
ATOM 1047 C C . CYS A 1 136 ? -9.664 -0.726 -0.183 1 96.81 136 CYS A C 1
ATOM 1049 O O . CYS A 1 136 ? -10.766 -0.186 -0.066 1 96.81 136 CYS A O 1
ATOM 1051 N N . PHE A 1 137 ? -9.328 -1.897 0.322 1 96.81 137 PHE A N 1
ATOM 1052 C CA . PHE A 1 137 ? -10.32 -2.678 1.055 1 96.81 137 PHE A CA 1
ATOM 1053 C C . PHE A 1 137 ? -9.836 -2.98 2.467 1 96.81 137 PHE A C 1
ATOM 1055 O O . PHE A 1 137 ? -8.633 -3.129 2.695 1 96.81 137 PHE A O 1
ATOM 1062 N N . SER A 1 138 ? -10.734 -3.039 3.377 1 97.12 138 SER A N 1
ATOM 1063 C CA . SER A 1 138 ? -10.492 -3.631 4.691 1 97.12 138 SER A CA 1
ATOM 1064 C C . SER A 1 138 ? -11.367 -4.855 4.914 1 97.12 138 SER A C 1
ATOM 1066 O O . SER A 1 138 ? -12.516 -4.895 4.465 1 97.12 138 SER A O 1
ATOM 1068 N N . TYR A 1 139 ? -10.812 -5.809 5.586 1 97.38 139 TYR A N 1
ATOM 1069 C CA . TYR A 1 139 ? -11.586 -7.027 5.777 1 97.38 139 TYR A CA 1
ATOM 1070 C C . TYR A 1 139 ? -11.141 -7.766 7.035 1 97.38 139 TYR A C 1
ATOM 1072 O O . TYR A 1 139 ? -10.07 -7.488 7.578 1 97.38 139 TYR A O 1
ATOM 1080 N N . ALA A 1 140 ? -11.992 -8.57 7.527 1 96.38 140 ALA A N 1
ATOM 1081 C CA . ALA A 1 140 ? -11.719 -9.5 8.617 1 96.38 140 ALA A CA 1
ATOM 1082 C C . ALA A 1 140 ? -11.844 -10.945 8.148 1 96.38 140 ALA A C 1
ATOM 1084 O O . ALA A 1 140 ? -12.453 -11.219 7.109 1 96.38 140 ALA A O 1
ATOM 1085 N N . THR A 1 141 ? -11.211 -11.82 8.883 1 94.44 141 THR A N 1
ATOM 1086 C CA . THR A 1 141 ? -11.289 -13.242 8.555 1 94.44 141 THR A CA 1
ATOM 1087 C C . THR A 1 141 ? -11.875 -14.039 9.719 1 94.44 141 THR A C 1
ATOM 1089 O O . THR A 1 141 ? -11.992 -13.523 10.828 1 94.44 141 THR A O 1
ATOM 1092 N N . ASN A 1 142 ? -12.469 -15.305 9.445 1 90.75 142 ASN A N 1
ATOM 1093 C CA . ASN A 1 142 ? -13.023 -16.266 10.383 1 90.75 142 ASN A CA 1
ATOM 1094 C C . ASN A 1 142 ? -14.32 -15.758 11.008 1 90.75 142 ASN A C 1
ATOM 1096 O O . ASN A 1 142 ? -14.461 -15.75 12.234 1 90.75 142 ASN A O 1
ATOM 1100 N N . PRO A 1 143 ? -15.219 -15.203 10.352 1 92.56 143 PRO A N 1
ATOM 1101 C CA . PRO A 1 143 ? -15.336 -15.453 8.914 1 92.56 143 PRO A CA 1
ATOM 1102 C C . PRO A 1 143 ? -14.883 -14.273 8.062 1 92.56 143 PRO A C 1
ATOM 1104 O O . PRO A 1 143 ? -14.703 -13.164 8.586 1 92.56 143 PRO A O 1
ATOM 1107 N N . TYR A 1 144 ? -14.688 -14.57 6.832 1 94.94 144 TYR A N 1
ATOM 1108 C CA . TYR A 1 144 ? -14.352 -13.508 5.895 1 94.94 144 TYR A CA 1
ATOM 1109 C C . TYR A 1 144 ? -15.484 -12.492 5.789 1 94.94 144 TYR A C 1
ATOM 1111 O O . TYR A 1 144 ? -16.641 -12.859 5.547 1 94.94 144 TYR A O 1
ATOM 1119 N N . LYS A 1 145 ? -15.141 -11.242 6.039 1 95.69 145 LYS A N 1
ATOM 1120 C CA . LYS A 1 145 ? -16.078 -10.133 5.934 1 95.69 145 LYS A CA 1
ATOM 1121 C C . LYS A 1 145 ? -15.391 -8.859 5.449 1 95.69 145 LYS A C 1
ATOM 1123 O O . LYS A 1 145 ? -14.398 -8.43 6.035 1 95.69 145 LYS A O 1
ATOM 1128 N N . LEU A 1 146 ? -15.883 -8.367 4.328 1 95 146 LEU A N 1
ATOM 1129 C CA . LEU A 1 146 ? -15.445 -7.043 3.904 1 95 146 LEU A CA 1
ATOM 1130 C C . LEU A 1 146 ? -16.031 -5.965 4.82 1 95 146 LEU A C 1
ATOM 1132 O O . LEU A 1 146 ? -17.219 -5.961 5.102 1 95 146 LEU A O 1
ATOM 1136 N N . LEU A 1 147 ? -15.195 -5.086 5.27 1 94.5 147 LEU A N 1
ATOM 1137 C CA . LEU A 1 147 ? -15.602 -4.098 6.266 1 94.5 147 LEU A CA 1
ATOM 1138 C C . LEU A 1 147 ? -15.758 -2.721 5.625 1 94.5 147 LEU A C 1
ATOM 1140 O O . LEU A 1 147 ? -16.516 -1.883 6.129 1 94.5 147 LEU A O 1
ATOM 1144 N N . GLY A 1 148 ? -14.961 -2.402 4.602 1 91.31 148 GLY A N 1
ATOM 1145 C CA . GLY A 1 148 ? -15.016 -1.124 3.912 1 91.31 148 GLY A CA 1
ATOM 1146 C C . GLY A 1 148 ? -14.148 -1.079 2.67 1 91.31 148 GLY A C 1
ATOM 1147 O O . GLY A 1 148 ? -13.312 -1.963 2.459 1 91.31 148 GLY A O 1
ATOM 1148 N N . SER A 1 149 ? -14.461 -0.092 1.855 1 92.88 149 SER A N 1
ATOM 1149 C CA . SER A 1 149 ? -13.688 0.091 0.63 1 92.88 149 SER A CA 1
ATOM 1150 C C . SER A 1 149 ? -13.555 1.567 0.273 1 92.88 149 SER A C 1
ATOM 1152 O O . SER A 1 149 ? -14.336 2.396 0.751 1 92.88 149 SER A O 1
ATOM 1154 N N . LEU A 1 150 ? -12.516 1.869 -0.438 1 93.56 150 LEU A N 1
ATOM 1155 C CA . LEU A 1 150 ? -12.25 3.166 -1.05 1 93.56 150 LEU A CA 1
ATOM 1156 C C . LEU A 1 150 ? -11.719 2.998 -2.473 1 93.56 150 LEU A C 1
ATOM 1158 O O . LEU A 1 150 ? -10.883 2.135 -2.73 1 93.56 150 LEU A O 1
ATOM 1162 N N . GLY A 1 151 ? -12.219 3.936 -3.408 1 87.88 151 GLY A N 1
ATOM 1163 C CA . GLY A 1 151 ? -11.68 3.957 -4.762 1 87.88 151 GLY A CA 1
ATOM 1164 C C . GLY A 1 151 ? -12.289 2.895 -5.66 1 87.88 151 GLY A C 1
ATOM 1165 O O . GLY A 1 151 ? -11.68 2.484 -6.648 1 87.88 151 GLY A O 1
ATOM 1166 N N . GLU A 1 152 ? -13.297 2.266 -5.277 1 72.56 152 GLU A N 1
ATOM 1167 C CA . GLU A 1 152 ? -13.977 1.331 -6.172 1 72.56 152 GLU A CA 1
ATOM 1168 C C . GLU A 1 152 ? -14.57 2.053 -7.379 1 72.56 152 GLU A C 1
ATOM 1170 O O . GLU A 1 152 ? -15.062 3.174 -7.254 1 72.56 152 GLU A O 1
ATOM 1175 N N . PRO A 1 153 ? -14.422 1.456 -8.594 1 63.22 153 PRO A N 1
ATOM 1176 C CA . PRO A 1 153 ? -15.07 2.123 -9.719 1 63.22 153 PRO A CA 1
ATOM 1177 C C . PRO A 1 153 ? -16.578 2.316 -9.5 1 63.22 153 PRO A C 1
ATOM 1179 O O . PRO A 1 153 ? -17.188 1.592 -8.711 1 63.22 153 PRO A O 1
ATOM 1182 N N . MET B 1 1 ? 11.352 -21.953 3.824 1 32.84 1 MET B N 1
ATOM 1183 C CA . MET B 1 1 ? 10.211 -21.078 4.094 1 32.84 1 MET B CA 1
ATOM 1184 C C . MET B 1 1 ? 10.484 -20.188 5.293 1 32.84 1 MET B C 1
ATOM 1186 O O . MET B 1 1 ? 10.57 -20.672 6.426 1 32.84 1 MET B O 1
ATOM 1190 N N . SER B 1 2 ? 11.227 -19.297 5.375 1 37.84 2 SER B N 1
ATOM 1191 C CA . SER B 1 2 ? 11.5 -18.578 6.609 1 37.84 2 SER B CA 1
ATOM 1192 C C . SER B 1 2 ? 10.234 -18.406 7.445 1 37.84 2 SER B C 1
ATOM 1194 O O . SER B 1 2 ? 9.203 -17.969 6.93 1 37.84 2 SER B O 1
ATOM 1196 N N . THR B 1 3 ? 10.008 -19.125 8.438 1 43 3 THR B N 1
ATOM 1197 C CA . THR B 1 3 ? 8.945 -19.328 9.414 1 43 3 THR B CA 1
ATOM 1198 C C . THR B 1 3 ? 8.219 -18.016 9.711 1 43 3 THR B C 1
ATOM 1200 O O . THR B 1 3 ? 7.324 -17.984 10.555 1 43 3 THR B O 1
ATOM 1203 N N . HIS B 1 4 ? 8.977 -16.75 9.922 1 53.56 4 HIS B N 1
ATOM 1204 C CA . HIS B 1 4 ? 8.719 -15.742 10.953 1 53.56 4 HIS B CA 1
ATOM 1205 C C . HIS B 1 4 ? 7.547 -14.852 10.57 1 53.56 4 HIS B C 1
ATOM 1207 O O . HIS B 1 4 ? 7.715 -13.867 9.844 1 53.56 4 HIS B O 1
ATOM 1213 N N . ASP B 1 5 ? 6.477 -15.508 10.648 1 69.12 5 ASP B N 1
ATOM 1214 C CA . ASP B 1 5 ? 5.133 -14.938 10.656 1 69.12 5 ASP B CA 1
ATOM 1215 C C . ASP B 1 5 ? 5.074 -13.68 11.516 1 69.12 5 ASP B C 1
ATOM 1217 O O . ASP B 1 5 ? 4.016 -13.32 12.031 1 69.12 5 ASP B O 1
ATOM 1221 N N . SER B 1 6 ? 6.238 -13.18 11.695 1 84.5 6 SER B N 1
ATOM 1222 C CA . SER B 1 6 ? 6.227 -12.023 12.586 1 84.5 6 SER B CA 1
ATOM 1223 C C . SER B 1 6 ? 6.145 -10.719 11.805 1 84.5 6 SER B C 1
ATOM 1225 O O . SER B 1 6 ? 6.773 -10.578 10.75 1 84.5 6 SER B O 1
ATOM 1227 N N . PRO B 1 7 ? 5.402 -9.906 12.328 1 87.69 7 PRO B N 1
ATOM 1228 C CA . PRO B 1 7 ? 5.363 -8.594 11.68 1 87.69 7 PRO B CA 1
ATOM 1229 C C . PRO B 1 7 ? 6.738 -7.922 11.625 1 87.69 7 PRO B C 1
ATOM 1231 O O . PRO B 1 7 ? 7.492 -7.969 12.602 1 87.69 7 PRO B O 1
ATOM 1234 N N . VAL B 1 8 ? 7 -7.32 10.461 1 89.5 8 VAL B N 1
ATOM 1235 C CA . VAL B 1 8 ? 8.32 -6.699 10.359 1 89.5 8 VAL B CA 1
ATOM 1236 C C . VAL B 1 8 ? 8.18 -5.281 9.812 1 89.5 8 VAL B C 1
ATOM 1238 O O . VAL B 1 8 ? 9.188 -4.598 9.586 1 89.5 8 VAL B O 1
ATOM 1241 N N . HIS B 1 9 ? 6.984 -4.789 9.625 1 93.94 9 HIS B N 1
ATOM 1242 C CA . HIS B 1 9 ? 6.82 -3.465 9.039 1 93.94 9 HIS B CA 1
ATOM 1243 C C . HIS B 1 9 ? 5.93 -2.582 9.906 1 93.94 9 HIS B C 1
ATOM 1245 O O . HIS B 1 9 ? 4.984 -3.07 10.531 1 93.94 9 HIS B O 1
ATOM 1251 N N . ILE B 1 10 ? 6.285 -1.378 9.922 1 95.12 10 ILE B N 1
ATOM 1252 C CA . ILE B 1 10 ? 5.363 -0.32 10.32 1 95.12 10 ILE B CA 1
ATOM 1253 C C . ILE B 1 10 ? 4.586 0.173 9.102 1 95.12 10 ILE B C 1
ATOM 1255 O O . ILE B 1 10 ? 5.156 0.343 8.023 1 95.12 10 ILE B O 1
ATOM 1259 N N . VAL B 1 11 ? 3.324 0.349 9.227 1 96.81 11 VAL B N 1
ATOM 1260 C CA . VAL B 1 11 ? 2.516 0.92 8.156 1 96.81 11 VAL B CA 1
ATOM 1261 C C . VAL B 1 11 ? 2.061 2.324 8.539 1 96.81 11 VAL B C 1
ATOM 1263 O O . VAL B 1 11 ? 1.562 2.539 9.648 1 96.81 11 VAL B O 1
ATOM 1266 N N . VAL B 1 12 ? 2.305 3.25 7.637 1 97.5 12 VAL B N 1
ATOM 1267 C CA . VAL B 1 12 ? 1.942 4.648 7.844 1 97.5 12 VAL B CA 1
ATOM 1268 C C . VAL B 1 12 ? 1.006 5.109 6.73 1 97.5 12 VAL B C 1
ATOM 1270 O O . VAL B 1 12 ? 1.143 4.684 5.582 1 97.5 12 VAL B O 1
ATOM 1273 N N . VAL B 1 13 ? 0.075 5.926 7.109 1 98.38 13 VAL B N 1
ATOM 1274 C CA . VAL B 1 13 ? -0.791 6.562 6.125 1 98.38 13 VAL B CA 1
ATOM 1275 C C . VAL B 1 13 ? -0.709 8.078 6.27 1 98.38 13 VAL B C 1
ATOM 1277 O O . VAL B 1 13 ? -0.55 8.594 7.379 1 98.38 13 VAL B O 1
ATOM 1280 N N . GLY B 1 14 ? -0.751 8.773 5.156 1 98.38 14 GLY B N 1
ATOM 1281 C CA . GLY B 1 14 ? -0.791 10.227 5.113 1 98.38 14 GLY B CA 1
ATOM 1282 C C . GLY B 1 14 ? -1.634 10.766 3.973 1 98.38 14 GLY B C 1
ATOM 1283 O O . GLY B 1 14 ? -2.037 10.016 3.082 1 98.38 14 GLY B O 1
ATOM 1284 N N . CYS B 1 15 ? -1.909 12.07 4.047 1 98.25 15 CYS B N 1
ATOM 1285 C CA . CYS B 1 15 ? -2.721 12.586 2.947 1 98.25 15 CYS B CA 1
ATOM 1286 C C . CYS B 1 15 ? -2.469 14.07 2.73 1 98.25 15 CYS B C 1
ATOM 1288 O O . CYS B 1 15 ? -2.197 14.805 3.682 1 98.25 15 CYS B O 1
ATOM 1290 N N . LEU B 1 16 ? -2.539 14.43 1.505 1 98.81 16 LEU B N 1
ATOM 1291 C CA . LEU B 1 16 ? -2.643 15.828 1.1 1 98.81 16 LEU B CA 1
ATOM 1292 C C . LEU B 1 16 ? -4.098 16.297 1.097 1 98.81 16 LEU B C 1
ATOM 1294 O O . LEU B 1 16 ? -4.906 15.797 0.31 1 98.81 16 LEU B O 1
ATOM 1298 N N . ILE B 1 17 ? -4.414 17.172 1.927 1 98.88 17 ILE B N 1
ATOM 1299 C CA . ILE B 1 17 ? -5.781 17.656 2.098 1 98.88 17 ILE B CA 1
ATOM 1300 C C . ILE B 1 17 ? -5.934 19.031 1.443 1 98.88 17 ILE B C 1
ATOM 1302 O O . ILE B 1 17 ? -5.152 19.938 1.714 1 98.88 17 ILE B O 1
ATOM 1306 N N . ARG B 1 18 ? -6.934 19.156 0.631 1 98.75 18 ARG B N 1
ATOM 1307 C CA . ARG B 1 18 ? -7.215 20.438 -0.012 1 98.75 18 ARG B CA 1
ATOM 1308 C C . ARG B 1 18 ? -8.539 21.016 0.485 1 98.75 18 ARG B C 1
ATOM 1310 O O . ARG B 1 18 ? -9.508 20.281 0.68 1 98.75 18 ARG B O 1
ATOM 1317 N N . ASN B 1 19 ? -8.562 22.328 0.636 1 98.5 19 ASN B N 1
ATOM 1318 C CA . ASN B 1 19 ? -9.828 22.984 0.948 1 98.5 19 ASN B CA 1
ATOM 1319 C C . ASN B 1 19 ? -10.453 23.609 -0.293 1 98.5 19 ASN B C 1
ATOM 1321 O O . ASN B 1 19 ? -9.953 23.438 -1.404 1 98.5 19 ASN B O 1
ATOM 1325 N N . GLY B 1 20 ? -11.555 24.25 -0.1 1 97.38 20 GLY B N 1
ATOM 1326 C CA . GLY B 1 20 ? -12.328 24.812 -1.2 1 97.38 20 GLY B CA 1
ATOM 1327 C C . GLY B 1 20 ? -11.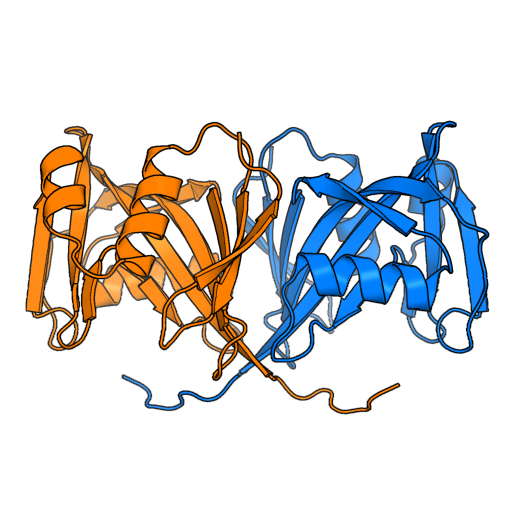594 25.906 -1.951 1 97.38 20 GLY B C 1
ATOM 1328 O O . GLY B 1 20 ? -11.953 26.234 -3.082 1 97.38 20 GLY B O 1
ATOM 1329 N N . LEU B 1 21 ? -10.539 26.5 -1.408 1 97.75 21 LEU B N 1
ATOM 1330 C CA . LEU B 1 21 ? -9.773 27.578 -2.027 1 97.75 21 LEU B CA 1
ATOM 1331 C C . LEU B 1 21 ? -8.555 27.016 -2.762 1 97.75 21 LEU B C 1
ATOM 1333 O O . LEU B 1 21 ? -7.758 27.781 -3.312 1 97.75 21 LEU B O 1
ATOM 1337 N N . GLY B 1 22 ? -8.352 25.688 -2.676 1 97.56 22 GLY B N 1
ATOM 1338 C CA . GLY B 1 22 ? -7.223 25.062 -3.344 1 97.56 22 GLY B CA 1
ATOM 1339 C C . GLY B 1 22 ? -5.969 25.031 -2.492 1 97.56 22 GLY B C 1
ATOM 1340 O O . GLY B 1 22 ? -4.906 24.609 -2.961 1 97.56 22 GLY B O 1
ATOM 1341 N N . GLU B 1 23 ? -6.082 25.422 -1.276 1 98.69 23 GLU B N 1
ATOM 1342 C CA . GLU B 1 23 ? -4.941 25.375 -0.364 1 98.69 23 GLU B CA 1
ATOM 1343 C C . GLU B 1 23 ? -4.742 23.969 0.197 1 98.69 23 GLU B C 1
ATOM 1345 O O . GLU B 1 23 ? -5.68 23.172 0.232 1 98.69 23 GLU B O 1
ATOM 1350 N N . ILE B 1 24 ? -3.512 23.766 0.643 1 98.81 24 ILE B N 1
ATOM 1351 C CA . ILE B 1 24 ? -3.211 22.438 1.193 1 98.81 24 ILE B CA 1
ATOM 1352 C C . ILE B 1 24 ? -2.916 22.562 2.688 1 98.81 24 ILE B C 1
ATOM 1354 O O . ILE B 1 24 ? -2.371 23.578 3.139 1 98.81 24 ILE B O 1
ATOM 1358 N N . LEU B 1 25 ? -3.25 21.547 3.441 1 98.81 25 LEU B N 1
ATOM 1359 C CA . LEU B 1 25 ? -3.055 21.531 4.887 1 98.81 25 LEU B CA 1
ATOM 1360 C C . LEU B 1 25 ? -1.715 20.891 5.25 1 98.81 25 LEU B C 1
ATOM 1362 O O . LEU B 1 25 ? -1.421 19.766 4.836 1 98.81 25 LEU B O 1
ATOM 1366 N N . LEU B 1 26 ? -0.922 21.641 5.953 1 98.75 26 LEU B N 1
ATOM 1367 C CA . LEU B 1 26 ? 0.323 21.109 6.496 1 98.75 26 LEU B CA 1
ATOM 1368 C C . LEU B 1 26 ? 0.34 21.219 8.016 1 98.75 26 LEU B C 1
ATOM 1370 O O . LEU B 1 26 ? -0.321 22.094 8.594 1 98.75 26 LEU B O 1
ATOM 1374 N N . ILE B 1 27 ? 1.021 20.312 8.602 1 98.62 27 ILE B N 1
ATOM 1375 C CA . ILE B 1 27 ? 1.272 20.344 10.039 1 98.62 27 ILE B CA 1
ATOM 1376 C C . ILE B 1 27 ? 2.771 20.453 10.305 1 98.62 27 ILE B C 1
ATOM 1378 O O . ILE B 1 27 ? 3.586 20.047 9.469 1 98.62 27 ILE B O 1
ATOM 1382 N N . ARG B 1 28 ? 3.111 21 11.43 1 97.81 28 ARG B N 1
ATOM 1383 C CA . ARG B 1 28 ? 4.496 21 11.891 1 97.81 28 ARG B CA 1
ATOM 1384 C C . ARG B 1 28 ? 4.699 19.969 13 1 97.81 28 ARG B C 1
ATOM 1386 O O . ARG B 1 28 ? 4.305 20.203 14.148 1 97.81 28 ARG B O 1
ATOM 1393 N N . HIS B 1 29 ? 5.293 18.812 12.609 1 95.31 29 HIS B N 1
ATOM 1394 C CA . HIS B 1 29 ? 5.645 17.844 13.641 1 95.31 29 HIS B CA 1
ATOM 1395 C C . HIS B 1 29 ? 6.738 18.375 14.555 1 95.31 29 HIS B C 1
ATOM 1397 O O . HIS B 1 29 ? 7.695 19 14.086 1 95.31 29 HIS B O 1
ATOM 1403 N N . HIS B 1 30 ? 6.691 18.094 15.805 1 91.94 30 HIS B N 1
ATOM 1404 C CA . HIS B 1 30 ? 7.59 18.672 16.797 1 91.94 30 HIS B CA 1
ATOM 1405 C C . HIS B 1 30 ? 9.031 18.25 16.547 1 91.94 30 HIS B C 1
ATOM 1407 O O . HIS B 1 30 ? 9.969 18.938 16.969 1 91.94 30 HIS B O 1
ATOM 1413 N N . LYS B 1 31 ? 9.258 17.203 15.828 1 90.25 31 LYS B N 1
ATOM 1414 C CA . LYS B 1 31 ? 10.609 16.719 15.578 1 90.25 31 LYS B CA 1
ATOM 1415 C C . LYS B 1 31 ? 10.961 16.828 14.094 1 90.25 31 LYS B C 1
ATOM 1417 O O . LYS B 1 31 ? 12.062 17.25 13.742 1 90.25 31 LYS B O 1
ATOM 1422 N N . ARG B 1 32 ? 10.055 16.547 13.188 1 92.31 32 ARG B N 1
ATOM 1423 C CA . ARG B 1 32 ? 10.359 16.328 11.781 1 92.31 32 ARG B CA 1
ATOM 1424 C C . ARG B 1 32 ? 10.109 17.594 10.961 1 92.31 32 ARG B C 1
ATOM 1426 O O . ARG B 1 32 ? 10.531 17.672 9.805 1 92.31 32 ARG B O 1
ATOM 1433 N N . GLY B 1 33 ? 9.453 18.578 11.578 1 95.81 33 GLY B N 1
ATOM 1434 C CA . GLY B 1 33 ? 9.148 19.797 10.844 1 95.81 33 GLY B CA 1
ATOM 1435 C C . GLY B 1 33 ? 7.852 19.703 10.055 1 95.81 33 GLY B C 1
ATOM 1436 O O . GLY B 1 33 ? 6.953 18.938 10.422 1 95.81 33 GLY B O 1
ATOM 1437 N N . TRP B 1 34 ? 7.727 20.531 9.031 1 98.06 34 TRP B N 1
ATOM 1438 C CA . TRP B 1 34 ? 6.496 20.641 8.25 1 98.06 34 TRP B CA 1
ATOM 1439 C C . TRP B 1 34 ? 6.312 19.406 7.359 1 98.06 34 TRP B C 1
ATOM 1441 O O . TRP B 1 34 ? 7.254 18.969 6.695 1 98.06 34 TRP B O 1
ATOM 1451 N N . GLU B 1 35 ? 5.137 18.906 7.359 1 98.31 35 GLU B N 1
ATOM 1452 C CA . GLU B 1 35 ? 4.77 17.734 6.562 1 98.31 35 GLU B CA 1
ATOM 1453 C C . GLU B 1 35 ? 3.258 17.625 6.398 1 98.31 35 GLU B C 1
ATOM 1455 O O . GLU B 1 35 ? 2.506 18.391 7.008 1 98.31 35 GLU B O 1
ATOM 1460 N N . ILE B 1 36 ? 2.85 16.734 5.555 1 98.56 36 ILE B N 1
ATOM 1461 C CA . ILE B 1 36 ? 1.427 16.422 5.48 1 98.56 36 ILE B CA 1
ATOM 1462 C C . ILE B 1 36 ? 0.999 15.656 6.734 1 98.56 36 ILE B C 1
ATOM 1464 O O . ILE B 1 36 ? 1.819 15.008 7.383 1 98.56 36 ILE B O 1
ATOM 1468 N N . PRO B 1 37 ? -0.292 15.789 7.133 1 98.31 37 PRO B N 1
ATOM 1469 C CA . PRO B 1 37 ? -0.751 14.922 8.219 1 98.31 37 PRO B CA 1
ATOM 1470 C C . PRO B 1 37 ? -0.559 13.438 7.918 1 98.31 37 PRO B C 1
ATOM 1472 O O . PRO B 1 37 ? -0.865 12.984 6.812 1 98.31 37 PRO B O 1
ATOM 1475 N N . GLN B 1 38 ? -0.057 12.742 8.859 1 97.69 38 GLN B N 1
ATOM 1476 C CA . GLN B 1 38 ? 0.203 11.32 8.68 1 97.69 38 GLN B CA 1
ATOM 1477 C C . GLN B 1 38 ? 0.378 10.617 10.023 1 97.69 38 GLN B C 1
ATOM 1479 O O . GLN B 1 38 ? 0.614 11.273 11.047 1 97.69 38 GLN B O 1
ATOM 1484 N N . GLY B 1 39 ? 0.268 9.25 9.992 1 96.5 39 GLY B N 1
ATOM 1485 C CA . GLY B 1 39 ? 0.489 8.5 11.219 1 96.5 39 GLY B CA 1
ATOM 1486 C C . GLY B 1 39 ? 0.424 6.996 11.016 1 96.5 39 GLY B C 1
ATOM 1487 O O . GLY B 1 39 ? 0.124 6.527 9.914 1 96.5 39 GLY B O 1
ATOM 1488 N N . ARG B 1 40 ? 0.657 6.289 12.094 1 96.44 40 ARG B N 1
ATOM 1489 C CA . ARG B 1 40 ? 0.755 4.836 12.039 1 96.44 40 ARG B CA 1
ATOM 1490 C C . ARG B 1 40 ? -0.627 4.191 12.016 1 96.44 40 ARG B C 1
ATOM 1492 O O . ARG B 1 40 ? -1.546 4.656 12.695 1 96.44 40 ARG B O 1
ATOM 1499 N N . VAL B 1 41 ? -0.677 3.15 11.227 1 96.88 41 VAL B N 1
ATOM 1500 C CA . VAL B 1 41 ? -1.86 2.299 11.258 1 96.88 41 VAL B CA 1
ATOM 1501 C C . VAL B 1 41 ? -1.75 1.306 12.414 1 96.88 41 VAL B C 1
ATOM 1503 O O . VAL B 1 41 ? -0.765 0.57 12.516 1 96.88 41 VAL B O 1
ATOM 1506 N N . GLU B 1 42 ? -2.703 1.275 13.297 1 94.38 42 GLU B N 1
ATOM 1507 C CA . GLU B 1 42 ? -2.703 0.339 14.422 1 94.38 42 GLU B CA 1
ATOM 1508 C C . GLU B 1 42 ? -3.182 -1.043 13.984 1 94.38 42 GLU B C 1
ATOM 1510 O O . GLU B 1 42 ? -3.896 -1.173 12.992 1 94.38 42 GLU B O 1
ATOM 1515 N N . ALA B 1 43 ? -2.758 -2.025 14.734 1 90.75 43 ALA B N 1
ATOM 1516 C CA . ALA B 1 43 ? -3.283 -3.359 14.469 1 90.75 43 ALA B CA 1
ATOM 1517 C C . ALA B 1 43 ? -4.801 -3.396 14.633 1 90.75 43 ALA B C 1
ATOM 1519 O O . ALA B 1 43 ? -5.34 -2.812 15.578 1 90.75 43 ALA B O 1
ATOM 1520 N N . GLY B 1 44 ? -5.508 -4.031 13.617 1 90.19 44 GLY B N 1
ATOM 1521 C CA . GLY B 1 44 ? -6.953 -4.168 13.719 1 90.19 44 GLY B CA 1
ATOM 1522 C C . GLY B 1 44 ? -7.703 -3.004 13.102 1 90.19 44 GLY B C 1
ATOM 1523 O O . GLY B 1 44 ? -8.938 -2.957 13.148 1 90.19 44 GLY B O 1
ATOM 1524 N N . GLU B 1 45 ? -7 -2.146 12.555 1 93.19 45 GLU B N 1
ATOM 1525 C CA . GLU B 1 45 ? -7.578 -0.955 11.945 1 93.19 45 GLU B CA 1
ATOM 1526 C C . GLU B 1 45 ? -7.383 -0.959 10.43 1 93.19 45 GLU B C 1
ATOM 1528 O O . GLU B 1 45 ? -6.309 -1.312 9.945 1 93.19 45 GLU B O 1
ATOM 1533 N N . GLY B 1 46 ? -8.438 -0.574 9.672 1 94.75 46 GLY B N 1
ATOM 1534 C CA . GLY B 1 46 ? -8.25 -0.369 8.242 1 94.75 46 GLY B CA 1
ATOM 1535 C C . GLY B 1 46 ? -7.43 0.866 7.922 1 94.75 46 GLY B C 1
ATOM 1536 O O . GLY B 1 46 ? -7.352 1.793 8.727 1 94.75 46 GLY B O 1
ATOM 1537 N N . ILE B 1 47 ? -6.898 0.922 6.762 1 95.94 47 ILE B N 1
ATOM 1538 C CA . ILE B 1 47 ? -5.98 1.998 6.406 1 95.94 47 ILE B CA 1
ATOM 1539 C C . ILE B 1 47 ? -6.75 3.311 6.273 1 95.94 47 ILE B C 1
ATOM 1541 O O . ILE B 1 47 ? -6.25 4.371 6.656 1 95.94 47 ILE B O 1
ATOM 1545 N N . VAL B 1 48 ? -7.969 3.268 5.805 1 96.12 48 VAL B N 1
ATOM 1546 C CA . VAL B 1 48 ? -8.758 4.484 5.637 1 96.12 48 VAL B CA 1
ATOM 1547 C C . VAL B 1 48 ? -9.227 4.988 7 1 96.12 48 VAL B C 1
ATOM 1549 O O . VAL B 1 48 ? -9.258 6.195 7.25 1 96.12 48 VAL B O 1
ATOM 1552 N N . ASP B 1 49 ? -9.617 4.066 7.828 1 96.44 49 ASP B N 1
ATOM 1553 C CA . ASP B 1 49 ? -9.984 4.438 9.195 1 96.44 49 ASP B CA 1
ATOM 1554 C C . ASP B 1 49 ? -8.812 5.09 9.922 1 96.44 49 ASP B C 1
ATOM 1556 O O . ASP B 1 49 ? -8.992 6.094 10.617 1 96.44 49 ASP B O 1
ATOM 1560 N N . ALA B 1 50 ? -7.68 4.504 9.773 1 97.38 50 ALA B N 1
ATOM 1561 C CA . ALA B 1 50 ? -6.469 5.078 10.359 1 97.38 50 ALA B CA 1
ATOM 1562 C C . ALA B 1 50 ? -6.215 6.484 9.82 1 97.38 50 ALA B C 1
ATOM 1564 O O . ALA B 1 50 ? -5.863 7.391 10.578 1 97.38 50 ALA B O 1
ATOM 1565 N N . LEU B 1 51 ? -6.434 6.664 8.523 1 97.94 51 LEU B N 1
ATOM 1566 C CA . LEU B 1 51 ? -6.234 7.961 7.883 1 97.94 51 LEU B CA 1
ATOM 1567 C C . LEU B 1 51 ? -7.125 9.023 8.516 1 97.94 51 LEU B C 1
ATOM 1569 O O . LEU B 1 51 ? -6.641 10.078 8.922 1 97.94 51 LEU B O 1
ATOM 1573 N N . ARG B 1 52 ? -8.344 8.688 8.648 1 97.94 52 ARG B N 1
ATOM 1574 C CA . ARG B 1 52 ? -9.297 9.625 9.234 1 97.94 52 ARG B CA 1
ATOM 1575 C C . ARG B 1 52 ? -8.945 9.93 10.688 1 97.94 52 ARG B C 1
ATOM 1577 O O . ARG B 1 52 ? -8.992 11.086 11.109 1 97.94 52 ARG B O 1
ATOM 1584 N N . ARG B 1 53 ? -8.633 8.914 11.398 1 97.56 53 ARG B N 1
ATOM 1585 C CA . ARG B 1 53 ? -8.297 9.086 12.805 1 97.56 53 ARG B CA 1
ATOM 1586 C C . ARG B 1 53 ? -7.066 9.977 12.977 1 97.56 53 ARG B C 1
ATOM 1588 O O . ARG B 1 53 ? -7.086 10.938 13.75 1 97.56 53 ARG B O 1
ATOM 1595 N N . GLU B 1 54 ? -5.992 9.656 12.266 1 97.5 54 GLU B N 1
ATOM 1596 C CA . GLU B 1 54 ? -4.738 10.406 12.391 1 97.5 54 GLU B CA 1
ATOM 1597 C C . GLU B 1 54 ? -4.922 11.859 11.984 1 97.5 54 GLU B C 1
ATOM 1599 O O . GLU B 1 54 ? -4.344 12.758 12.594 1 97.5 54 GLU B O 1
ATOM 1604 N N . VAL B 1 55 ? -5.699 12.141 10.93 1 98.12 55 VAL B N 1
ATOM 1605 C CA . VAL B 1 55 ? -5.957 13.508 10.5 1 98.12 55 VAL B CA 1
ATOM 1606 C C . VAL B 1 55 ? -6.707 14.258 11.594 1 98.12 55 VAL B C 1
ATOM 1608 O O . VAL B 1 55 ? -6.344 15.383 11.945 1 98.12 55 VAL B O 1
ATOM 1611 N N . ARG B 1 56 ? -7.695 13.625 12.102 1 97.75 56 ARG B N 1
ATOM 1612 C CA . ARG B 1 56 ? -8.461 14.258 13.164 1 97.75 56 ARG B CA 1
ATOM 1613 C C . ARG B 1 56 ? -7.582 14.555 14.375 1 97.75 56 ARG B C 1
ATOM 1615 O O . ARG B 1 56 ? -7.633 15.648 14.938 1 97.75 56 ARG B O 1
ATOM 1622 N N . GLU B 1 57 ? -6.805 13.594 14.789 1 96.88 57 GLU B N 1
ATOM 1623 C CA . GLU B 1 57 ? -5.934 13.727 15.953 1 96.88 57 GLU B CA 1
ATOM 1624 C C . GLU B 1 57 ? -4.918 14.844 15.75 1 96.88 57 GLU B C 1
ATOM 1626 O O . GLU B 1 57 ? -4.633 15.609 16.688 1 96.88 57 GLU B O 1
ATOM 1631 N N . GLU B 1 58 ? -4.414 14.984 14.531 1 97.56 58 GLU B N 1
ATOM 1632 C CA . GLU B 1 58 ? -3.289 15.883 14.297 1 97.56 58 GLU B CA 1
ATOM 1633 C C . GLU B 1 58 ? -3.766 17.266 13.875 1 97.56 58 GLU B C 1
ATOM 1635 O O . GLU B 1 58 ? -3.018 18.25 13.969 1 97.56 58 GLU B O 1
ATOM 1640 N N . THR B 1 59 ? -5.023 17.375 13.367 1 98.19 59 THR B N 1
ATOM 1641 C CA . THR B 1 59 ? -5.391 18.641 12.734 1 98.19 59 THR B CA 1
ATOM 1642 C C . THR B 1 59 ? -6.738 19.125 13.25 1 98.19 59 THR B C 1
ATOM 1644 O O . THR B 1 59 ? -7.086 20.297 13.078 1 98.19 59 THR B O 1
ATOM 1647 N N . GLY B 1 60 ? -7.562 18.219 13.773 1 97.88 60 GLY B N 1
ATOM 1648 C CA . GLY B 1 60 ? -8.883 18.578 14.266 1 97.88 60 GLY B CA 1
ATOM 1649 C C . GLY B 1 60 ? -9.953 18.531 13.195 1 97.88 60 GLY B C 1
ATOM 1650 O O . GLY B 1 60 ? -11.133 18.734 13.484 1 97.88 60 GLY B O 1
ATOM 1651 N N . VAL B 1 61 ? -9.617 18.234 11.953 1 98.19 61 VAL B N 1
ATOM 1652 C CA . VAL B 1 61 ? -10.609 18.344 10.891 1 98.19 61 VAL B CA 1
ATOM 1653 C C . VAL B 1 61 ? -11 16.953 10.406 1 98.19 61 VAL B C 1
ATOM 1655 O O . VAL B 1 61 ? -10.281 15.977 10.648 1 98.19 61 VAL B O 1
ATOM 1658 N N . GLU B 1 62 ? -12.109 16.875 9.734 1 98.5 62 GLU B N 1
ATOM 1659 C CA . GLU B 1 62 ? -12.578 15.695 9.016 1 98.5 62 GLU B CA 1
ATOM 1660 C C . GLU B 1 62 ? -12.305 15.812 7.52 1 98.5 62 GLU B C 1
ATOM 1662 O O . GLU B 1 62 ? -12.258 16.922 6.984 1 98.5 62 GLU B O 1
ATOM 1667 N N . ILE B 1 63 ? -12.188 14.672 6.93 1 98.69 63 ILE B N 1
ATOM 1668 C CA . ILE B 1 63 ? -11.836 14.703 5.512 1 98.69 63 ILE B CA 1
ATOM 1669 C C . ILE B 1 63 ? -12.734 13.742 4.734 1 98.69 63 ILE B C 1
ATOM 1671 O O . ILE B 1 63 ? -13.398 12.891 5.328 1 98.69 63 ILE B O 1
ATOM 1675 N N . LYS B 1 64 ? -12.812 13.969 3.451 1 98.31 64 LYS B N 1
ATOM 1676 C CA . LYS B 1 64 ? -13.281 12.992 2.465 1 98.31 64 LYS B CA 1
ATOM 1677 C C . LYS B 1 64 ? -12.102 12.352 1.734 1 98.31 64 LYS B C 1
ATOM 1679 O O . LYS B 1 64 ? -11.516 12.953 0.836 1 98.31 64 LYS B O 1
ATOM 1684 N N . PRO B 1 65 ? -11.828 11.141 2.148 1 98 65 PRO B N 1
ATOM 1685 C CA . PRO B 1 65 ? -10.672 10.492 1.528 1 98 65 PRO B CA 1
ATOM 1686 C C . PRO B 1 65 ? -10.836 10.297 0.024 1 98 65 PRO B C 1
ATOM 1688 O O . PRO B 1 65 ? -11.938 9.977 -0.442 1 98 65 PRO B O 1
ATOM 1691 N N . GLY B 1 66 ? -9.758 10.555 -0.704 1 96.75 66 GLY B N 1
ATOM 1692 C CA . GLY B 1 66 ? -9.695 10.336 -2.139 1 96.75 66 GLY B CA 1
ATOM 1693 C C . GLY B 1 66 ? -8.734 9.227 -2.529 1 96.75 66 GLY B C 1
ATOM 1694 O O . GLY B 1 66 ? -8.57 8.25 -1.795 1 96.75 66 GLY B O 1
ATOM 1695 N N . PRO B 1 67 ? -8.188 9.328 -3.684 1 96.06 67 PRO B N 1
ATOM 1696 C CA . PRO B 1 67 ? -7.402 8.219 -4.23 1 96.06 67 PRO B CA 1
ATOM 1697 C C . PRO B 1 67 ? -6.047 8.062 -3.549 1 96.06 67 PRO B C 1
ATOM 1699 O O . PRO B 1 67 ? -5.438 9.055 -3.139 1 96.06 67 PRO B O 1
ATOM 1702 N N . LEU B 1 68 ? -5.562 6.793 -3.416 1 97.06 68 LEU B N 1
ATOM 1703 C CA . LEU B 1 68 ? -4.156 6.5 -3.162 1 97.06 68 LEU B CA 1
ATOM 1704 C C . LEU B 1 68 ? -3.281 7.008 -4.305 1 97.06 68 LEU B C 1
ATOM 1706 O O . LEU B 1 68 ? -3.602 6.805 -5.477 1 97.06 68 LEU B O 1
ATOM 1710 N N . THR B 1 69 ? -2.135 7.684 -3.998 1 96.19 69 THR B N 1
ATOM 1711 C CA . THR B 1 69 ? -1.343 8.305 -5.055 1 96.19 69 THR B CA 1
ATOM 1712 C C . THR B 1 69 ? 0.05 7.684 -5.121 1 96.19 69 THR B C 1
ATOM 1714 O O . THR B 1 69 ? 0.678 7.664 -6.18 1 96.19 69 THR B O 1
ATOM 1717 N N . ALA B 1 70 ? 0.547 7.258 -4.008 1 97 70 ALA B N 1
ATOM 1718 C CA . ALA B 1 70 ? 1.903 6.715 -3.969 1 97 70 ALA B CA 1
ATOM 1719 C C . ALA B 1 70 ? 2.092 5.793 -2.768 1 97 70 ALA B C 1
ATOM 1721 O O . ALA B 1 70 ? 1.445 5.973 -1.732 1 97 70 ALA B O 1
ATOM 1722 N N . VAL B 1 71 ? 2.932 4.855 -2.928 1 97.81 71 VAL B N 1
ATOM 1723 C CA . VAL B 1 71 ? 3.402 3.965 -1.871 1 97.81 71 VAL B CA 1
ATOM 1724 C C . VAL B 1 71 ? 4.918 4.086 -1.732 1 97.81 71 VAL B C 1
ATOM 1726 O O . VAL B 1 71 ? 5.648 3.986 -2.723 1 97.81 71 VAL B O 1
ATOM 1729 N N . TRP B 1 72 ? 5.371 4.324 -0.497 1 97.44 72 TRP B N 1
ATOM 1730 C CA . TRP B 1 72 ? 6.793 4.457 -0.209 1 97.44 72 TRP B CA 1
ATOM 1731 C C . TRP B 1 72 ? 7.273 3.334 0.702 1 97.44 72 TRP B C 1
ATOM 1733 O O . TRP B 1 72 ? 6.785 3.184 1.825 1 97.44 72 TRP B O 1
ATOM 1743 N N . SER B 1 73 ? 8.203 2.58 0.218 1 97 73 SER B N 1
ATOM 1744 C CA . SER B 1 73 ? 8.828 1.517 0.997 1 97 73 SER B CA 1
ATOM 1745 C C . SER B 1 73 ? 10.172 1.962 1.558 1 97 73 SER B C 1
ATOM 1747 O O . SER B 1 73 ? 11.133 2.15 0.807 1 97 73 SER B O 1
ATOM 1749 N N . LYS B 1 74 ? 10.219 2.115 2.844 1 96.81 74 LYS B N 1
ATOM 1750 C CA . LYS B 1 74 ? 11.484 2.379 3.523 1 96.81 74 LYS B CA 1
ATOM 1751 C C . LYS B 1 74 ? 12.242 1.083 3.809 1 96.81 74 LYS B C 1
ATOM 1753 O O . LYS B 1 74 ? 11.781 0.253 4.598 1 96.81 74 LYS B O 1
ATOM 1758 N N . VAL B 1 75 ? 13.406 0.989 3.258 1 95.62 75 VAL B N 1
ATOM 1759 C CA . VAL B 1 75 ? 14.125 -0.273 3.385 1 95.62 75 VAL B CA 1
ATOM 1760 C C . VAL B 1 75 ? 15.078 -0.208 4.578 1 95.62 75 VAL B C 1
ATOM 1762 O O . VAL B 1 75 ? 15.586 -1.235 5.027 1 95.62 75 VAL B O 1
ATOM 1765 N N . SER B 1 76 ? 15.375 1 5.047 1 95.44 76 SER B N 1
ATOM 1766 C CA . SER B 1 76 ? 16.156 1.152 6.27 1 95.44 76 SER B CA 1
ATOM 1767 C C . SER B 1 76 ? 15.312 0.846 7.504 1 95.44 76 SER B C 1
ATOM 1769 O O . SER B 1 76 ? 14.102 1.079 7.512 1 95.44 76 SER B O 1
ATOM 1771 N N . PRO B 1 77 ? 15.922 0.365 8.555 1 92.38 77 PRO B N 1
ATOM 1772 C CA . PRO B 1 77 ? 15.164 0.112 9.789 1 92.38 77 PRO B CA 1
ATOM 1773 C C . PRO B 1 77 ? 14.695 1.396 10.461 1 92.38 77 PRO B C 1
ATOM 1775 O O . PRO B 1 77 ? 15.406 2.404 10.445 1 92.38 77 PRO B O 1
ATOM 1778 N N . PRO B 1 78 ? 13.602 1.253 11.133 1 93.12 78 PRO B N 1
ATOM 1779 C CA . PRO B 1 78 ? 12.586 0.202 11.031 1 93.12 78 PRO B CA 1
ATOM 1780 C C . PRO B 1 78 ? 11.883 0.192 9.672 1 93.12 78 PRO B C 1
ATOM 1782 O O . PRO B 1 78 ? 11.43 1.239 9.203 1 93.12 78 PRO B O 1
ATOM 1785 N N . ALA B 1 79 ? 11.758 -0.937 9.039 1 93.94 79 ALA B N 1
ATOM 1786 C CA . ALA B 1 79 ? 11.086 -1.062 7.75 1 93.94 79 ALA B CA 1
ATOM 1787 C C . ALA B 1 79 ? 9.656 -0.524 7.828 1 93.94 79 ALA B C 1
ATOM 1789 O O . ALA B 1 79 ? 8.922 -0.835 8.766 1 93.94 79 ALA B O 1
ATOM 1790 N N . SER B 1 80 ? 9.32 0.291 6.84 1 96.25 80 SER B N 1
ATOM 1791 C CA . SER B 1 80 ? 8.008 0.93 6.863 1 96.25 80 SER B CA 1
ATOM 1792 C C . SER B 1 80 ? 7.406 1.009 5.465 1 96.25 80 SER B C 1
ATOM 1794 O O . SER B 1 80 ? 8.133 1.068 4.473 1 96.25 80 SER B O 1
ATOM 1796 N N . LEU B 1 81 ? 6.176 0.901 5.445 1 97.38 81 LEU B N 1
ATOM 1797 C CA . LEU B 1 81 ? 5.395 1.165 4.242 1 97.38 81 LEU B CA 1
ATOM 1798 C C . LEU B 1 81 ? 4.477 2.367 4.445 1 97.38 81 LEU B C 1
ATOM 1800 O O . LEU B 1 81 ? 3.656 2.381 5.363 1 97.38 81 LEU B O 1
ATOM 1804 N N . ILE B 1 82 ? 4.633 3.375 3.6 1 97.81 82 ILE B N 1
ATOM 1805 C CA . ILE B 1 82 ? 3.867 4.609 3.717 1 97.81 82 ILE B CA 1
ATOM 1806 C C . ILE B 1 82 ? 2.908 4.738 2.533 1 97.81 82 ILE B C 1
ATOM 1808 O O . ILE B 1 82 ? 3.338 4.75 1.378 1 97.81 82 ILE B O 1
ATOM 1812 N N . LEU B 1 83 ? 1.648 4.785 2.799 1 98.38 83 LEU B N 1
ATOM 1813 C CA . LEU B 1 83 ? 0.618 5.031 1.796 1 98.38 83 LEU B CA 1
ATOM 1814 C C . LEU B 1 83 ? 0.134 6.473 1.855 1 98.38 83 LEU B C 1
ATOM 1816 O O . LEU B 1 83 ? -0.29 6.949 2.912 1 98.38 83 LEU B O 1
ATOM 1820 N N . THR B 1 84 ? 0.197 7.148 0.744 1 98.5 84 THR B N 1
ATOM 1821 C CA . THR B 1 84 ? -0.209 8.547 0.719 1 98.5 84 THR B CA 1
ATOM 1822 C C . THR B 1 84 ? -1.432 8.742 -0.174 1 98.5 84 THR B C 1
ATOM 1824 O O . THR B 1 84 ? -1.494 8.195 -1.276 1 98.5 84 THR B O 1
ATOM 1827 N N . PHE B 1 85 ? -2.379 9.531 0.323 1 98.44 85 PHE B N 1
ATOM 1828 C CA . PHE B 1 85 ? -3.67 9.734 -0.32 1 98.44 85 PHE B CA 1
ATOM 1829 C C . PHE B 1 85 ? -3.904 11.219 -0.597 1 98.44 85 PHE B C 1
ATOM 1831 O O . PHE B 1 85 ? -3.25 12.078 -0.002 1 98.44 85 PHE B O 1
ATOM 1838 N N . LEU B 1 86 ? -4.812 11.461 -1.553 1 98.19 86 LEU B N 1
ATOM 1839 C CA . LEU B 1 86 ? -5.457 12.766 -1.621 1 98.19 86 LEU B CA 1
ATOM 1840 C C . LEU B 1 86 ? -6.73 12.789 -0.783 1 98.19 86 LEU B C 1
ATOM 1842 O O . LEU B 1 86 ? -7.328 11.734 -0.523 1 98.19 86 LEU B O 1
ATOM 1846 N N . ALA B 1 87 ? -7.078 13.953 -0.338 1 98.62 87 ALA B N 1
ATOM 1847 C CA . ALA B 1 87 ? -8.344 14.117 0.373 1 98.62 87 ALA B CA 1
ATOM 1848 C C . ALA B 1 87 ? -8.867 15.539 0.242 1 98.62 87 ALA B C 1
ATOM 1850 O O . ALA B 1 87 ? -8.109 16.469 -0.037 1 98.62 87 ALA B O 1
ATOM 1851 N N . ASP B 1 88 ? -10.133 15.641 0.443 1 98.69 88 ASP B N 1
ATOM 1852 C CA . ASP B 1 88 ? -10.758 16.953 0.53 1 98.69 88 ASP B CA 1
ATOM 1853 C C . ASP B 1 88 ? -11.141 17.281 1.972 1 98.69 88 ASP B C 1
ATOM 1855 O O . ASP B 1 88 ? -11.609 16.422 2.711 1 98.69 88 ASP B O 1
ATOM 1859 N N . TYR B 1 89 ? -10.93 18.531 2.279 1 98.69 89 TYR B N 1
ATOM 1860 C CA . TYR B 1 89 ? -11.477 19.016 3.539 1 98.69 89 TYR B CA 1
ATOM 1861 C C . TYR B 1 89 ? -12.992 18.859 3.578 1 98.69 89 TYR B C 1
ATOM 1863 O O . TYR B 1 89 ? -13.68 19.172 2.605 1 98.69 89 TYR B O 1
ATOM 1871 N N . ALA B 1 90 ? -13.492 18.344 4.66 1 98.5 90 ALA B N 1
ATOM 1872 C CA . ALA B 1 90 ? -14.938 18.156 4.801 1 98.5 90 ALA B CA 1
ATOM 1873 C C . ALA B 1 90 ? -15.523 19.156 5.781 1 98.5 90 ALA B C 1
ATOM 1875 O O . ALA B 1 90 ? -16.375 19.969 5.414 1 98.5 90 ALA B O 1
ATOM 1876 N N . GLU B 1 91 ? -15.008 19.109 7.047 1 98.19 91 GLU B N 1
ATOM 1877 C CA . GLU B 1 91 ? -15.5 20 8.094 1 98.19 91 GLU B CA 1
ATOM 1878 C C . GLU B 1 91 ? -14.523 20.047 9.266 1 9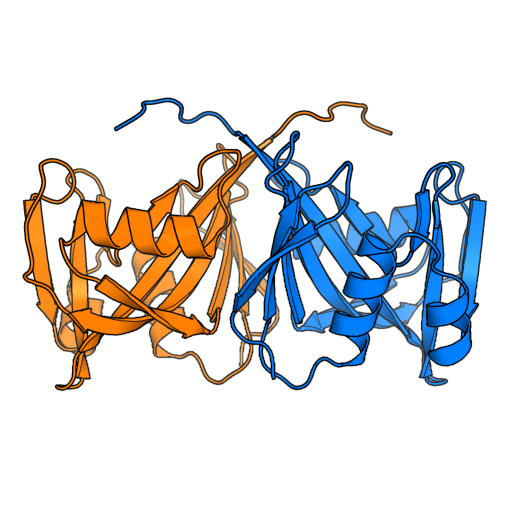8.19 91 GLU B C 1
ATOM 1880 O O . GLU B 1 91 ? -13.539 19.312 9.297 1 98.19 91 GLU B O 1
ATOM 1885 N N . GLY B 1 92 ? -14.828 21 10.188 1 97.69 92 GLY B N 1
ATOM 1886 C CA . GLY B 1 92 ? -14.023 21.125 11.391 1 97.69 92 GLY B CA 1
ATOM 1887 C C . GLY B 1 92 ? -13.156 22.375 11.398 1 97.69 92 GLY B C 1
ATOM 1888 O O . GLY B 1 92 ? -13.141 23.125 10.43 1 97.69 92 GLY B O 1
ATOM 1889 N N . GLU B 1 93 ? -12.555 22.547 12.562 1 97.56 93 GLU B N 1
ATOM 1890 C CA . GLU B 1 93 ? -11.625 23.656 12.758 1 97.56 93 GLU B CA 1
ATOM 1891 C C . GLU B 1 93 ? -10.234 23.156 13.125 1 97.56 93 GLU B C 1
ATOM 1893 O O . GLU B 1 93 ? -10.094 22.203 13.898 1 97.56 93 GLU B O 1
ATOM 1898 N N . LEU B 1 94 ? -9.305 23.812 12.523 1 97.94 94 LEU B N 1
ATOM 1899 C CA . LEU B 1 94 ? -7.934 23.422 12.828 1 97.94 94 LEU B CA 1
ATOM 1900 C C . LEU B 1 94 ? -7.664 23.516 14.328 1 97.94 94 LEU B C 1
ATOM 1902 O O . LEU B 1 94 ? -8.016 24.516 14.961 1 97.94 94 LEU B O 1
ATOM 1906 N N . ALA B 1 95 ? -7.043 22.516 14.852 1 97.44 95 ALA B N 1
ATOM 1907 C CA . ALA B 1 95 ? -6.695 22.469 16.266 1 97.44 95 ALA B CA 1
ATOM 1908 C C . ALA B 1 95 ? -5.289 21.906 16.469 1 97.44 95 ALA B C 1
ATOM 1910 O O . ALA B 1 95 ? -5.035 20.734 16.203 1 97.44 95 ALA B O 1
ATOM 1911 N N . PRO B 1 96 ? -4.402 22.703 16.984 1 94.5 96 PRO B N 1
ATOM 1912 C CA . PRO B 1 96 ? -3.059 22.188 17.266 1 94.5 96 PRO B CA 1
ATOM 1913 C C . PRO B 1 96 ? -3.039 21.172 18.391 1 94.5 96 PRO B C 1
ATOM 1915 O O . PRO B 1 96 ? -3.996 21.078 19.172 1 94.5 96 PRO B O 1
ATOM 1918 N N . SER B 1 97 ? -2.049 20.312 18.391 1 92 97 SER B N 1
ATOM 1919 C CA . SER B 1 97 ? -1.787 19.328 19.453 1 92 97 SER B CA 1
ATOM 1920 C C . SER B 1 97 ? -0.325 19.375 19.891 1 92 97 SER B C 1
ATOM 1922 O O . SER B 1 97 ? 0.488 20.078 19.297 1 92 97 SER B O 1
ATOM 1924 N N . ASP B 1 98 ? -0.014 18.641 20.969 1 90.38 98 ASP B N 1
ATOM 1925 C CA . ASP B 1 98 ? 1.371 18.578 21.422 1 90.38 98 ASP B CA 1
ATOM 1926 C C . ASP B 1 98 ? 2.271 17.984 20.344 1 90.38 98 ASP B C 1
ATOM 1928 O O . ASP B 1 98 ? 3.414 18.406 20.172 1 90.38 98 ASP B O 1
ATOM 1932 N N . GLU B 1 99 ? 1.785 17.094 19.578 1 90.88 99 GLU B N 1
ATOM 1933 C CA . GLU B 1 99 ? 2.537 16.453 18.516 1 90.88 99 GLU B CA 1
ATOM 1934 C C . GLU B 1 99 ? 2.639 17.344 17.281 1 90.88 99 GLU B C 1
ATOM 1936 O O . GLU B 1 99 ? 3.623 17.281 16.547 1 90.88 99 GLU B O 1
ATOM 1941 N N . THR B 1 100 ? 1.675 18.141 17.109 1 95.19 1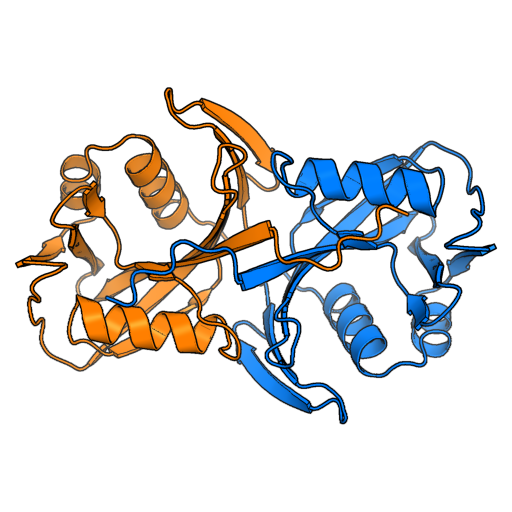00 THR B N 1
ATOM 1942 C CA . THR B 1 100 ? 1.595 19.062 15.984 1 95.19 100 THR B CA 1
ATOM 1943 C C . THR B 1 100 ? 1.226 20.469 16.453 1 95.19 100 THR B C 1
ATOM 1945 O O . THR B 1 100 ? 0.092 20.906 16.266 1 95.19 100 THR B O 1
ATOM 1948 N N . PRO B 1 101 ? 2.225 21.172 16.938 1 96.19 101 PRO B N 1
ATOM 1949 C CA . PRO B 1 101 ? 1.952 22.453 17.594 1 96.19 101 PRO B CA 1
ATOM 1950 C C . PRO B 1 101 ? 1.514 23.531 16.609 1 96.19 101 PRO B C 1
ATOM 1952 O O . PRO B 1 101 ? 0.902 24.531 17 1 96.19 101 PRO B O 1
ATOM 1955 N N . GLU B 1 102 ? 1.865 23.391 15.359 1 97.69 102 GLU B N 1
ATOM 1956 C CA . GLU B 1 102 ? 1.462 24.328 14.32 1 97.69 102 GLU B CA 1
ATOM 1957 C C . GLU B 1 102 ? 0.841 23.594 13.133 1 97.69 102 GLU B C 1
ATOM 1959 O O . GLU B 1 102 ? 1.24 22.484 12.805 1 97.69 102 GLU B O 1
ATOM 1964 N N . LEU B 1 103 ? -0.151 24.25 12.57 1 98.12 103 LEU B N 1
ATOM 1965 C CA . LEU B 1 103 ? -0.765 23.781 11.336 1 98.12 103 LEU B CA 1
ATOM 1966 C C . LEU B 1 103 ? -1.433 24.938 10.586 1 98.12 103 LEU B C 1
ATOM 1968 O O . LEU B 1 103 ? -1.709 25.984 11.18 1 98.12 103 LEU B O 1
ATOM 1972 N N . GLY B 1 104 ? -1.625 24.703 9.312 1 98.25 104 GLY B N 1
ATOM 1973 C CA . GLY B 1 104 ? -2.23 25.766 8.531 1 98.25 104 GLY B CA 1
ATOM 1974 C C . GLY B 1 104 ? -2.473 25.391 7.086 1 98.25 104 GLY B C 1
ATOM 1975 O O . GLY B 1 104 ? -1.996 24.359 6.621 1 98.25 104 GLY B O 1
ATOM 1976 N N . TRP B 1 105 ? -3.283 26.203 6.473 1 98.69 105 TRP B N 1
ATOM 1977 C CA . TRP B 1 105 ? -3.525 26.109 5.035 1 98.69 105 TRP B CA 1
ATOM 1978 C C . TRP B 1 105 ? -2.502 26.938 4.266 1 98.69 105 TRP B C 1
ATOM 1980 O O . TRP B 1 105 ? -2.275 28.109 4.578 1 98.69 105 TRP B O 1
ATOM 1990 N N . PHE B 1 106 ? -1.932 26.297 3.25 1 98.75 106 PHE B N 1
ATOM 1991 C CA . PHE B 1 106 ? -0.916 26.953 2.439 1 98.75 106 PHE B CA 1
ATOM 1992 C C . PHE B 1 106 ? -1.197 26.766 0.955 1 98.75 106 PHE B C 1
ATOM 1994 O O . PHE B 1 106 ? -1.811 25.781 0.558 1 98.75 106 PHE B O 1
ATOM 2001 N N . SER B 1 107 ? -0.708 27.75 0.122 1 98.5 107 SER B N 1
ATOM 2002 C CA . SER B 1 107 ? -0.65 27.453 -1.305 1 98.5 107 SER B CA 1
ATOM 2003 C C . SER B 1 107 ? 0.303 26.297 -1.588 1 98.5 107 SER B C 1
ATOM 2005 O O . SER B 1 107 ? 1.172 25.984 -0.771 1 98.5 107 SER B O 1
ATOM 2007 N N . GLU B 1 108 ? 0.103 25.641 -2.701 1 97.75 108 GLU B N 1
ATOM 2008 C CA . GLU B 1 108 ? 1.008 24.562 -3.072 1 97.75 108 GLU B CA 1
ATOM 2009 C C . GLU B 1 108 ? 2.461 25.031 -3.072 1 97.75 108 GLU B C 1
ATOM 2011 O O . GLU B 1 108 ? 3.344 24.328 -2.568 1 97.75 108 GLU B O 1
ATOM 2016 N N . ARG B 1 109 ? 2.648 26.219 -3.578 1 97.25 109 ARG B N 1
ATOM 2017 C CA . ARG B 1 109 ? 3.998 26.781 -3.664 1 97.25 109 ARG B CA 1
ATOM 2018 C C . ARG B 1 109 ? 4.59 26.984 -2.275 1 97.25 109 ARG B C 1
ATOM 2020 O O . ARG B 1 109 ? 5.715 26.562 -2.002 1 97.25 109 ARG B O 1
ATOM 2027 N N . GLU B 1 110 ? 3.898 27.656 -1.438 1 97.69 110 GLU B N 1
ATOM 2028 C CA . GLU B 1 110 ? 4.352 27.891 -0.071 1 97.69 110 GLU B CA 1
ATOM 2029 C C . GLU B 1 110 ? 4.629 26.578 0.656 1 97.69 110 GLU B C 1
ATOM 2031 O O . GLU B 1 110 ? 5.613 26.469 1.388 1 97.69 110 GLU B O 1
ATOM 2036 N N . GLY B 1 111 ? 3.725 25.625 0.479 1 97.75 111 GLY B N 1
ATOM 2037 C CA . GLY B 1 111 ? 3.869 24.344 1.139 1 97.75 111 GLY B CA 1
ATOM 2038 C C . GLY B 1 111 ? 5.156 23.625 0.779 1 97.75 111 GLY B C 1
ATOM 2039 O O . GLY B 1 111 ? 5.859 23.125 1.657 1 97.75 111 GLY B O 1
ATOM 2040 N N . VAL B 1 112 ? 5.438 23.609 -0.513 1 97.25 112 VAL B N 1
ATOM 2041 C CA . VAL B 1 112 ? 6.641 22.922 -0.983 1 97.25 112 VAL B CA 1
ATOM 2042 C C . VAL B 1 112 ? 7.879 23.594 -0.391 1 97.25 112 VAL B C 1
ATOM 2044 O O . VAL B 1 112 ? 8.844 22.922 -0.021 1 97.25 112 VAL B O 1
ATOM 2047 N N . GLU B 1 113 ? 7.875 24.891 -0.242 1 97.25 113 GLU B N 1
ATOM 2048 C CA . GLU B 1 113 ? 9 25.641 0.303 1 97.25 113 GLU B CA 1
ATOM 2049 C C . GLU B 1 113 ? 9.164 25.391 1.798 1 97.25 113 GLU B C 1
ATOM 2051 O O . GLU B 1 113 ? 10.281 25.391 2.314 1 97.25 113 GLU B O 1
ATOM 2056 N N . LEU B 1 114 ? 8.094 25.172 2.441 1 97.62 114 LEU B N 1
ATOM 2057 C CA . LEU B 1 114 ? 8.078 25 3.889 1 97.62 114 LEU B CA 1
ATOM 2058 C C . LEU B 1 114 ? 8.656 23.641 4.281 1 97.62 114 LEU B C 1
ATOM 2060 O O . LEU B 1 114 ? 9.312 23.516 5.316 1 97.62 114 LEU B O 1
ATOM 2064 N N . VAL B 1 115 ? 8.391 22.625 3.484 1 97.44 115 VAL B N 1
ATOM 2065 C CA . VAL B 1 115 ? 8.812 21.25 3.789 1 97.44 115 VAL B CA 1
ATOM 2066 C C . VAL B 1 115 ? 10.312 21.109 3.51 1 97.44 115 VAL B C 1
ATOM 2068 O O . VAL B 1 115 ? 10.734 21.078 2.352 1 97.44 115 VAL B O 1
ATOM 2071 N N . ALA B 1 116 ? 11.078 20.922 4.539 1 93.19 116 ALA B N 1
ATOM 2072 C CA . ALA B 1 116 ? 12.531 21 4.438 1 93.19 116 ALA B CA 1
ATOM 2073 C C . ALA B 1 116 ? 13.141 19.625 4.215 1 93.19 116 ALA B C 1
ATOM 2075 O O . A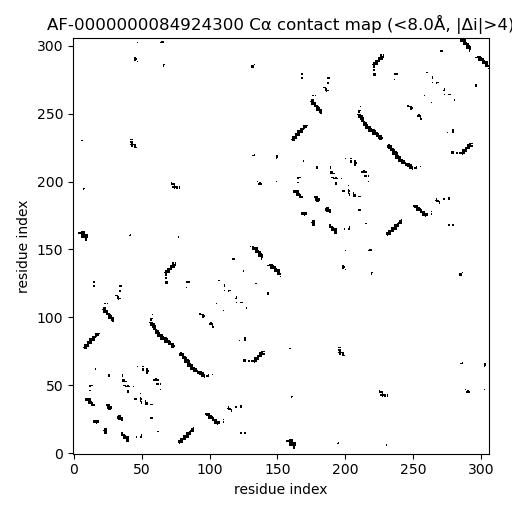LA B 1 116 ? 14.102 19.484 3.455 1 93.19 116 ALA B O 1
ATOM 2076 N N . HIS B 1 117 ? 12.617 18.625 4.918 1 93.12 117 HIS B N 1
ATOM 2077 C CA . HIS B 1 117 ? 13.219 17.297 4.828 1 93.12 117 HIS B CA 1
ATOM 2078 C C . HIS B 1 117 ? 13.055 16.703 3.428 1 93.12 117 HIS B C 1
ATOM 2080 O O . HIS B 1 117 ? 11.938 16.672 2.898 1 93.12 117 HIS B O 1
ATOM 2086 N N . PRO B 1 118 ? 14.078 16.234 2.855 1 94.44 118 PRO B N 1
ATOM 2087 C CA . PRO B 1 118 ? 14.031 15.797 1.455 1 94.44 118 PRO B CA 1
ATOM 2088 C C . PRO B 1 118 ? 12.992 14.703 1.207 1 94.44 118 PRO B C 1
ATOM 2090 O O . PRO B 1 118 ? 12.281 14.742 0.202 1 94.44 118 PRO B O 1
ATOM 2093 N N . VAL B 1 119 ? 12.922 13.719 2.047 1 94.5 119 VAL B N 1
ATOM 2094 C CA . VAL B 1 119 ? 11.977 12.633 1.833 1 94.5 119 VAL B CA 1
ATOM 2095 C C . VAL B 1 119 ? 10.547 13.164 1.914 1 94.5 119 VAL B C 1
ATOM 2097 O O . VAL B 1 119 ? 9.68 12.742 1.146 1 94.5 119 VAL B O 1
ATOM 2100 N N . THR B 1 120 ? 10.297 14.047 2.828 1 96.25 120 THR B N 1
ATOM 2101 C CA . THR B 1 120 ? 8.977 14.633 2.994 1 96.25 120 THR B CA 1
ATOM 2102 C C . THR B 1 120 ? 8.617 15.508 1.793 1 96.25 120 THR B C 1
ATOM 2104 O O . THR B 1 120 ? 7.465 15.516 1.352 1 96.25 120 THR B O 1
ATOM 2107 N N . ARG B 1 121 ? 9.586 16.156 1.345 1 96.25 121 ARG B N 1
ATOM 2108 C CA . ARG B 1 121 ? 9.375 17 0.166 1 96.25 121 ARG B CA 1
ATOM 2109 C C . ARG B 1 121 ? 9.055 16.141 -1.058 1 96.25 121 ARG B C 1
ATOM 2111 O O . ARG B 1 121 ? 8.148 16.469 -1.829 1 96.25 121 ARG B O 1
ATOM 2118 N N . ASP B 1 122 ? 9.789 15.102 -1.278 1 96.56 122 ASP B N 1
ATOM 2119 C CA . ASP B 1 122 ? 9.516 14.203 -2.395 1 96.56 122 ASP B CA 1
ATOM 2120 C C . ASP B 1 122 ? 8.109 13.617 -2.295 1 96.56 122 ASP B C 1
ATOM 2122 O O . ASP B 1 122 ? 7.422 13.461 -3.309 1 96.56 122 ASP B O 1
ATOM 2126 N N . ARG B 1 123 ? 7.699 13.297 -1.109 1 97.25 123 ARG B N 1
ATOM 2127 C CA . ARG B 1 123 ? 6.352 12.781 -0.893 1 97.25 123 ARG B CA 1
ATOM 2128 C C . ARG B 1 123 ? 5.301 13.828 -1.264 1 97.25 123 ARG B C 1
ATOM 2130 O O . ARG B 1 123 ? 4.328 13.516 -1.954 1 97.25 123 ARG B O 1
ATOM 2137 N N . LEU B 1 124 ? 5.535 15.008 -0.805 1 98.12 124 LEU B N 1
ATOM 2138 C CA . LEU B 1 124 ? 4.613 16.094 -1.126 1 98.12 124 LEU B CA 1
ATOM 2139 C C . LEU B 1 124 ? 4.543 16.312 -2.633 1 98.12 124 LEU B C 1
ATOM 2141 O O . LEU B 1 124 ? 3.451 16.469 -3.191 1 98.12 124 LEU B O 1
ATOM 2145 N N . ARG B 1 125 ? 5.637 16.297 -3.305 1 96.44 125 ARG B N 1
ATOM 2146 C CA . ARG B 1 125 ? 5.676 16.5 -4.75 1 96.44 125 ARG B CA 1
ATOM 2147 C C . ARG B 1 125 ? 4.938 15.383 -5.477 1 96.44 125 ARG B C 1
ATOM 2149 O O . ARG B 1 125 ? 4.211 15.633 -6.441 1 96.44 125 ARG B O 1
ATOM 2156 N N . ALA B 1 126 ? 5.176 14.172 -5.035 1 96 126 ALA B N 1
ATOM 2157 C CA . ALA B 1 126 ? 4.473 13.047 -5.648 1 96 126 ALA B CA 1
ATOM 2158 C C . ALA B 1 126 ? 2.963 13.227 -5.539 1 96 126 ALA B C 1
ATOM 2160 O O . ALA B 1 126 ? 2.225 12.891 -6.469 1 96 126 ALA B O 1
ATOM 2161 N N . LEU B 1 127 ? 2.529 13.719 -4.414 1 97.69 127 LEU B N 1
ATOM 2162 C CA . LEU B 1 127 ? 1.107 13.953 -4.191 1 97.69 127 LEU B CA 1
ATOM 2163 C C . LEU B 1 127 ? 0.588 15.055 -5.113 1 97.69 127 LEU B C 1
ATOM 2165 O O . LEU B 1 127 ? -0.47 14.906 -5.727 1 97.69 127 LEU B O 1
ATOM 2169 N N . LEU B 1 128 ? 1.353 16.094 -5.207 1 97.12 128 LEU B N 1
ATOM 2170 C CA . LEU B 1 128 ? 0.955 17.25 -6.004 1 97.12 128 LEU B CA 1
ATOM 2171 C C . LEU B 1 128 ? 0.946 16.922 -7.488 1 97.12 128 LEU B C 1
ATOM 2173 O O . LEU B 1 128 ? 0.134 17.453 -8.25 1 97.12 128 LEU B O 1
ATOM 2177 N N . ASP B 1 129 ? 1.761 15.992 -7.887 1 94.38 129 ASP B N 1
ATOM 2178 C CA . ASP B 1 129 ? 1.947 15.68 -9.297 1 94.38 129 ASP B CA 1
ATOM 2179 C C . ASP B 1 129 ? 1.084 14.492 -9.719 1 94.38 129 ASP B C 1
ATOM 2181 O O . ASP B 1 129 ? 1.127 14.062 -10.875 1 94.38 129 ASP B O 1
ATOM 2185 N N . TYR B 1 130 ? 0.362 13.961 -8.859 1 93.62 130 TYR B N 1
ATOM 2186 C CA . TYR B 1 130 ? -0.429 12.773 -9.172 1 93.62 130 TYR B CA 1
ATOM 2187 C C . TYR B 1 130 ? -1.298 13.008 -10.398 1 93.62 130 TYR B C 1
ATOM 2189 O O . TYR B 1 130 ? -2.057 13.977 -10.461 1 93.62 130 TYR B O 1
ATOM 2197 N N . SER B 1 131 ? -1.205 11.992 -11.344 1 89.25 131 SER B N 1
ATOM 2198 C CA . SER B 1 131 ? -1.92 12.133 -12.602 1 89.25 131 SER B CA 1
ATOM 2199 C C . SER B 1 131 ? -2.795 10.914 -12.883 1 89.25 131 SER B C 1
ATOM 2201 O O . SER B 1 131 ? -3.285 10.734 -14 1 89.25 131 SER B O 1
ATOM 2203 N N . GLY B 1 132 ? -2.969 10.016 -11.93 1 87.31 132 GLY B N 1
ATOM 2204 C CA . GLY B 1 132 ? -3.879 8.906 -12.141 1 87.31 132 GLY B CA 1
ATOM 2205 C C . GLY B 1 132 ? -3.234 7.551 -11.906 1 87.31 132 GLY B C 1
ATOM 2206 O O . GLY B 1 132 ? -3.928 6.547 -11.734 1 87.31 132 GLY B O 1
ATOM 2207 N N . THR B 1 133 ? -1.963 7.426 -11.984 1 88.25 133 THR B N 1
ATOM 2208 C CA . THR B 1 133 ? -1.263 6.172 -11.734 1 88.25 133 THR B CA 1
ATOM 2209 C C . THR B 1 133 ? -0.531 6.219 -10.398 1 88.25 133 THR B C 1
ATOM 2211 O O . THR B 1 133 ? 0.185 7.18 -10.109 1 88.25 133 THR B O 1
ATOM 2214 N N . VAL B 1 134 ? -0.718 5.176 -9.648 1 94.69 134 VAL B N 1
ATOM 2215 C CA . VAL B 1 134 ? -0.056 5.137 -8.352 1 94.69 134 VAL B CA 1
ATOM 2216 C C . VAL B 1 134 ? 1.432 4.844 -8.539 1 94.69 134 VAL B C 1
ATOM 2218 O O . VAL B 1 134 ? 1.8 3.889 -9.227 1 94.69 134 VAL B O 1
ATOM 2221 N N . ALA B 1 135 ? 2.234 5.648 -7.93 1 95.38 135 ALA B N 1
ATOM 2222 C CA . ALA B 1 135 ? 3.678 5.426 -7.957 1 95.38 135 ALA B CA 1
ATOM 2223 C C . ALA B 1 135 ? 4.133 4.637 -6.734 1 95.38 135 ALA B C 1
ATOM 2225 O O . ALA B 1 135 ? 3.627 4.848 -5.629 1 95.38 135 ALA B O 1
ATOM 2226 N N . CYS B 1 136 ? 5.082 3.77 -6.945 1 96.81 136 CYS B N 1
ATOM 2227 C CA . CYS B 1 136 ? 5.727 3.033 -5.863 1 96.81 136 CYS B CA 1
ATOM 2228 C C . CYS B 1 136 ? 7.215 3.35 -5.801 1 96.81 136 CYS B C 1
ATOM 2230 O O . CYS B 1 136 ? 7.922 3.225 -6.805 1 96.81 136 CYS B O 1
ATOM 2232 N N . PHE B 1 137 ? 7.648 3.746 -4.621 1 96.75 137 PHE B N 1
ATOM 2233 C CA . PHE B 1 137 ? 9.047 4.098 -4.43 1 96.75 137 PHE B CA 1
ATOM 2234 C C . PHE B 1 137 ? 9.68 3.244 -3.332 1 96.75 137 PHE B C 1
ATOM 2236 O O . PHE B 1 137 ? 9 2.859 -2.377 1 96.75 137 PHE B O 1
ATOM 2243 N N . SER B 1 138 ? 10.914 2.945 -3.484 1 97.12 138 SER B N 1
ATOM 2244 C CA . SER B 1 138 ? 11.742 2.426 -2.398 1 97.12 138 SER B CA 1
ATOM 2245 C C . SER B 1 138 ? 12.875 3.391 -2.053 1 97.12 138 SER B C 1
ATOM 2247 O O . SER B 1 138 ? 13.422 4.051 -2.938 1 97.12 138 SER B O 1
ATOM 2249 N N . TYR B 1 139 ? 13.172 3.449 -0.799 1 97.31 139 TYR B N 1
ATOM 2250 C CA . TYR B 1 139 ? 14.203 4.398 -0.409 1 97.31 139 TYR B CA 1
ATOM 2251 C C . TYR B 1 139 ? 14.891 3.957 0.88 1 97.31 139 TYR B C 1
ATOM 2253 O O . TYR B 1 139 ? 14.375 3.098 1.6 1 97.31 139 TYR B O 1
ATOM 2261 N N . ALA B 1 140 ? 16.031 4.441 1.078 1 96.31 140 ALA B N 1
ATOM 2262 C CA . ALA B 1 140 ? 16.797 4.297 2.314 1 96.31 140 ALA B CA 1
ATOM 2263 C C . ALA B 1 140 ? 17.016 5.648 2.99 1 96.31 140 ALA B C 1
ATOM 2265 O O . ALA B 1 140 ? 16.859 6.699 2.357 1 96.31 140 ALA B O 1
ATOM 2266 N N . THR B 1 141 ? 17.266 5.586 4.266 1 94.31 141 THR B N 1
ATOM 2267 C CA . THR B 1 141 ? 17.516 6.812 5.016 1 94.31 141 THR B CA 1
ATOM 2268 C C . THR B 1 141 ? 18.922 6.781 5.641 1 94.31 141 THR B C 1
ATOM 2270 O O . THR B 1 141 ? 19.562 5.734 5.684 1 94.31 141 THR B O 1
ATOM 2273 N N . ASN B 1 142 ? 19.531 8 5.98 1 90.69 142 ASN B N 1
ATOM 2274 C CA . ASN B 1 142 ? 20.797 8.227 6.652 1 90.69 142 ASN B CA 1
ATOM 2275 C C . ASN B 1 142 ? 21.984 7.84 5.762 1 90.69 142 ASN B C 1
ATOM 2277 O O . ASN B 1 142 ? 22.844 7.062 6.176 1 90.69 142 ASN B O 1
ATOM 2281 N N . PRO B 1 143 ? 22.078 8.141 4.551 1 92.31 143 PRO B N 1
ATOM 2282 C CA . PRO B 1 143 ? 21.328 9.297 4.055 1 92.31 143 PRO B CA 1
ATOM 2283 C C . PRO B 1 143 ? 20.125 8.898 3.211 1 92.31 143 PRO B C 1
ATOM 2285 O O . PRO B 1 143 ? 20 7.734 2.818 1 92.31 143 PRO B O 1
ATOM 2288 N N . TYR B 1 144 ? 19.297 9.828 3.004 1 95.06 144 TYR B N 1
ATOM 2289 C CA . TYR B 1 144 ? 18.141 9.594 2.135 1 95.06 144 TYR B CA 1
ATOM 2290 C C . TYR B 1 144 ? 18.578 9.289 0.71 1 95.06 144 TYR B C 1
ATOM 2292 O O . TYR B 1 144 ? 19.359 10.047 0.122 1 95.06 144 TYR B O 1
ATOM 2300 N N . LYS B 1 145 ? 18.156 8.18 0.218 1 95.75 145 LYS B N 1
ATOM 2301 C CA . LYS B 1 145 ? 18.438 7.754 -1.15 1 95.75 145 LYS B CA 1
ATOM 2302 C C . LYS B 1 145 ? 17.25 6.984 -1.737 1 95.75 145 LYS B C 1
ATOM 2304 O O . LYS B 1 145 ? 16.781 6.016 -1.142 1 95.75 145 LYS B O 1
ATOM 2309 N N . LEU B 1 146 ? 16.75 7.523 -2.848 1 94.94 146 LEU B N 1
ATOM 2310 C CA . LEU B 1 146 ? 15.789 6.746 -3.617 1 94.94 146 LEU B CA 1
ATOM 2311 C C . LEU B 1 146 ? 16.469 5.562 -4.301 1 94.94 146 LEU B C 1
ATOM 2313 O O . LEU B 1 146 ? 17.5 5.723 -4.941 1 94.94 146 LEU B O 1
ATOM 2317 N N . LEU B 1 147 ? 15.883 4.426 -4.18 1 94.44 147 LEU B N 1
ATOM 2318 C CA . LEU B 1 147 ? 16.516 3.203 -4.668 1 94.44 147 LEU B CA 1
ATOM 2319 C C . LEU B 1 147 ? 15.828 2.707 -5.934 1 94.44 147 LEU B C 1
ATOM 2321 O O . LEU B 1 147 ? 16.438 2.01 -6.746 1 94.44 147 LEU B O 1
ATOM 2325 N N . GLY B 1 148 ? 14.531 2.924 -6.074 1 91.31 148 GLY B N 1
ATOM 2326 C CA . GLY B 1 148 ? 13.758 2.5 -7.23 1 91.31 148 GLY B CA 1
ATOM 2327 C C . GLY B 1 148 ? 12.336 3.025 -7.227 1 91.31 148 GLY B C 1
ATOM 2328 O O . GLY B 1 148 ? 11.859 3.539 -6.211 1 91.31 148 GLY B O 1
ATOM 2329 N N . SER B 1 149 ? 11.766 2.965 -8.406 1 92.88 149 SER B N 1
ATOM 2330 C CA . SER B 1 149 ? 10.383 3.414 -8.547 1 92.88 149 SER B CA 1
ATOM 2331 C C . SER B 1 149 ? 9.633 2.584 -9.586 1 92.88 149 SER B C 1
ATOM 2333 O O . SER B 1 149 ? 10.25 1.926 -10.422 1 92.88 149 SER B O 1
ATOM 2335 N N . LEU B 1 150 ? 8.352 2.527 -9.406 1 93.44 150 LEU B N 1
ATOM 2336 C CA . LEU B 1 150 ? 7.391 1.951 -10.344 1 93.44 150 LEU B CA 1
ATOM 2337 C C . LEU B 1 150 ? 6.172 2.852 -10.5 1 93.44 150 LEU B C 1
ATOM 2339 O O . LEU B 1 150 ? 5.656 3.381 -9.516 1 93.44 150 LEU B O 1
ATOM 2343 N N . GLY B 1 151 ? 5.676 2.975 -11.828 1 87.81 151 GLY B N 1
ATOM 2344 C CA . GLY B 1 151 ? 4.438 3.697 -12.078 1 87.81 151 GLY B CA 1
ATOM 2345 C C . GLY B 1 151 ? 4.625 5.199 -12.148 1 87.81 151 GLY B C 1
ATOM 2346 O O . GLY B 1 151 ? 3.676 5.961 -11.961 1 87.81 151 GLY B O 1
ATOM 2347 N N . GLU B 1 152 ? 5.785 5.652 -12.18 1 73.19 152 GLU B N 1
ATOM 2348 C CA . GLU B 1 152 ? 5.996 7.086 -12.383 1 73.19 152 GLU B CA 1
ATOM 2349 C C . GLU B 1 152 ? 5.5 7.527 -13.758 1 73.19 152 GLU B C 1
ATOM 2351 O O . GLU B 1 152 ? 5.652 6.805 -14.742 1 73.19 152 GLU B O 1
ATOM 2356 N N . PRO B 1 153 ? 4.809 8.672 -13.797 1 63.41 153 PRO B N 1
ATOM 2357 C CA . PRO B 1 153 ? 4.422 9.125 -15.133 1 63.41 153 PRO B CA 1
ATOM 2358 C C . PRO B 1 153 ? 5.617 9.305 -16.062 1 63.41 153 PRO B C 1
ATOM 2360 O O . PRO B 1 153 ? 6.746 9.492 -15.602 1 63.41 1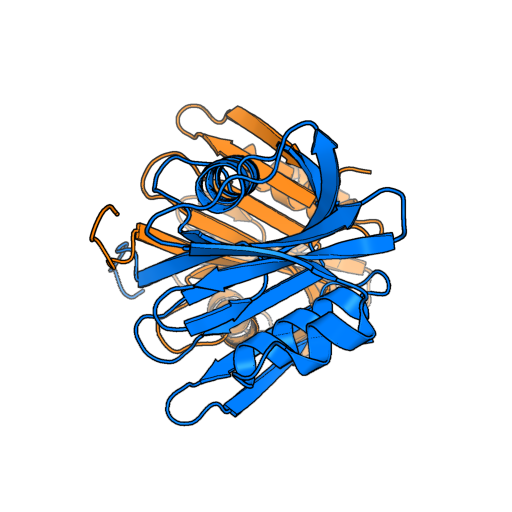53 PRO B O 1
#

Organism: Geobacter metallireducens (strain ATCC 53774 / DSM 7210 / GS-15) (NCBI:txid269799)

InterPro domains:
  IPR000086 NUDIX hydrolase domain [PF00293] (10-111)
  IPR000086 NUDIX hydrolase domain [PS51462] (7-128)
  IPR015797 NUDIX hydrolase-like domain superfamily [SSF55811] (5-130)
  IPR020084 NUDIX hydrolase, conserved site [PS00893] (39-60)
  IPR020476 NUDIX hydrolase [PR00502] (34-48)
  IPR020476 NUDIX hydrolase [PR00502] (48-63)

Radius of gyration: 19.48 Å; Cα contacts (8 Å, |Δi|>4): 770; chains: 2; bounding box: 37×56×47 Å

Nearest PDB structures (foldseek):
  1vcd-assembly1_A  TM=8.815E-01  e=8.836E-11  Thermus thermophilus HB8
  1vc9-assembly2_B  TM=8.514E-01  e=1.090E-09  Thermus thermophilus HB8
  6nch-assembly1_B  TM=8.278E-01  e=1.780E-09  Bacillus cereus ATCC 14579
  3dku-assembly8_H  TM=7.868E-01  e=1.090E-09  Escherichia coli APEC O1
  2b06-assembly1_A-2  TM=7.401E-01  e=2.012E-09  Streptococcus pneumoniae

Sequence (306 aa):
MSTHDSPVHIVVVGCLIRNGLGEILLIRHHKRGWEIPQGRVEAGEGIVDALRREVREETGVEIKPGPLTAVWSKVSPPASLILTFLADYAEGELAPSDETPELGWFSEREGVELVAHPVTRDRLRALLDYSGTVACFSYATNPYKLLGSLGEPMSTHDSPVHIVVVGCLIRNGLGEILLIRHHKRGWEIPQGRVEAGEGIVDALRREVREETGVEIKPGPLTAVWSKVSPPASLILTFLADYAEGELAPSDETPELGWFSEREGVELVAHPVTRDRLRALLDYSGTVACFSYATNPYKLLGSLGEP

Solvent-accessible surface area (backbone atoms only — not comparable to full-atom values): 15860 Å² total; per-residue (Å²): 123,87,78,72,86,54,44,53,23,36,44,31,30,31,36,50,32,31,44,97,86,64,26,32,45,36,27,27,35,79,83,73,38,42,38,57,44,54,38,69,51,54,76,56,46,32,64,66,59,33,41,53,50,34,34,30,66,48,33,41,31,45,66,45,81,53,51,64,34,36,37,39,25,35,27,37,85,77,20,30,40,35,41,32,26,38,29,33,60,66,48,75,54,83,36,66,32,89,64,17,66,40,67,49,77,28,49,66,68,57,46,58,68,57,26,70,47,65,70,58,34,52,51,50,48,50,58,75,62,57,81,64,57,43,25,36,35,21,29,38,64,92,62,78,41,81,74,49,73,43,49,66,132,122,88,78,73,88,52,44,52,23,37,43,33,32,31,36,51,33,31,45,98,86,65,27,34,45,37,29,27,36,78,82,75,38,43,37,58,44,52,40,70,48,54,75,56,46,32,64,65,60,35,40,53,50,37,34,29,66,49,33,40,31,45,66,45,81,52,49,65,35,35,37,39,23,36,28,37,84,79,20,30,40,37,42,33,26,39,28,35,58,67,49,75,53,83,38,64,32,87,62,16,64,41,68,48,76,28,48,65,68,58,45,59,69,58,26,69,47,64,70,56,33,54,51,51,48,51,58,73,62,55,81,63,55,42,25,36,36,22,29,37,62,92,63,78,40,82,73,48,74,43,52,68,131

Secondary structure (DSSP, 8-state):
--------BEEEEEEEEE-TTS-EEEEEETTTEEE--EEEPPTT--HHHHHHHHHHHHHSEEEEEEEEEEEEEE-SSSPEEEEEEEEEEEEE-----SS--EEEEE-HHHHHHH--SHHHHHHHHHHHT--SS-EEEEEETTTTEEEEEES--/--------BEEEEEEEEE-TTS-EEEEEETTTEEE--EEEPPTT--HHHHHHHHHHHHHSEEEEEEEEEEEEEE-SSSPEEEEEEEEEEEEE-----SS--EEEE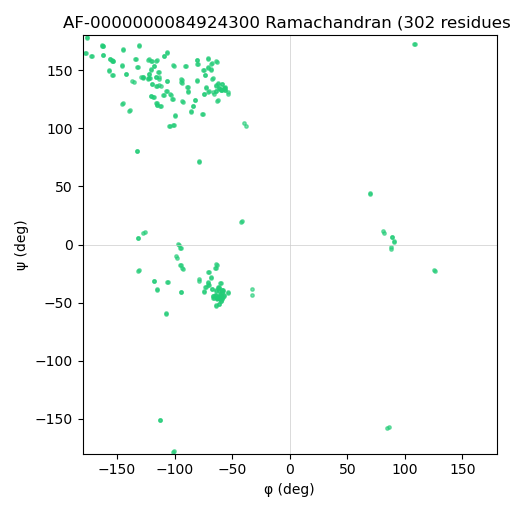E-HHHHHHH--SHHHHHHHHHHHT--SS-EEEEEETTTTEEEEEES--

Foldseek 3Di:
DPPCPDDQEWEKEFEWEAEPVGWTKWFQFPPQGIFTQMDTDDPPDDRVRRHQVSCCVAFVFGWAWDDWAEWEWEPEPSTYIYIYTYIYTDDGHTDHDPRTNDMDTHHLVVRLVRRDQPVRSVVSVSNVPGDPWYKYWYWYPPPTDTDDMDGDD/DPPPPDDQEWEKEFEWEAEPVGWTKWFQFPPQGIFTQMDTDDPPDDRVRRHQVSCCVAFVFGKAWDDWAEWEWEPEPSTYIYIYTYIYTDDGHTDHDPRTNDMDTHHLVVRLVRRDQPVRSVVSVSNVPGDPWYKYWYWYPPPTDTDDMDGDD

pLDDT: mean 94.08, std 9.83, range [32.84, 98.88]